Protein 7CMA (pdb70)

Foldseek 3Di:
DVVVVVVVVVVVLVVQLVVQLVLCVPQQKKFKWFQLQGQWMWGDDDNFTWIFGADSVRDGPDIDGPDPQHSSNVSNVLSVVCVVPVVGIAMEGHDQWAWWDDDPQAIARCAQHNPDPVSVPRTDIDGLSVLLDVVRHDVRRFACDPRNRYSYTDD/DVVVVVVVVVVVLVVQLVVQLVLCVPQQKKFKFFQLQGQWMWGDDDNFTWIFGADSVRDRPDIDGPPPQHSSNVSNVLSVVCVVPVVGIAMEGHDQWAWWDDDPQAIARCAQHNPDPPSVPRTDIDGLSVLLDVPRHDVRHFACDPRNRYSYTDD

Organism: African swine fever virus (NCBI:txid10497)

Secondary structure (DSSP, 8-state):
-HHHHHHHHHHHHHHHHHHHHHHHHHH-EEEEEETTEEEEEEEEETTEEEEEEE-TT--EEEEEE-TT--HHHHHHHHHHHHHTSTTTEEEEES-S-EEEEEETTEEE--SSS--STTHHHH-EEE-SGGGG-GGGB-TTT--B-S-TTB-SB--/-HHHHHHHHHHHHHHHHHHHHHHHHHH-EEEEEETTEEEEEEEEETTEEEEEEE-TT--EEEEEE-TT--HHHHHHHHHHHHHTSTTTEEEEES-S-EEEEEETTEEE--SSS--STTHHHH-EEE-SGGGG-GGGB-TTT--B-S-TTB-SB--

Sequence (310 aa):
NKKIIVMMALLHKEKLIECIYHELENGGTILLLTKNIVVSEISYIGNTYKYFTFNDNHDLISKEDLKGATSKNIAKMIYNWIIKNPQNNKIWSGEPRTQIYFENDLYHTNYNHKCIKDFWNVSTSVGPHIFNDRSIWCTKCTSFYPFTNIMSPNINKKIIVMMALLHKEKLIECIYHELENGGTILLLTKNIVVSEISYIGNTYKYFTFNDNHDLISKEDLKGATSKNIAKMIYNWIIKNPQNNKIWSGEPRTQIYFENDLYHTNYNHKCIKDFWNVSTSVGPHIFNDRSIWCTKCTSFYPFTNIMSPNI

Nearest PDB structures (foldseek):
  7cma-assembly1_C-2  TM=1.006E+00  e=1.339E-34  African swine fever virus Georgia 2007/1
  1dml-assembly4_G  TM=4.205E-01  e=2.797E+00  Human alphaherpesvirus 1
  8oja-assembly1_B  TM=1.772E-01  e=2.980E+00  Human alphaherpesvirus 1 strain KOS
  7cma-assembly1_C-2  TM=1.006E+00  e=9.635E-36  African swine fever virus Georgia 2007/1
  8ow0-assembly1_O  TM=3.134E-01  e=2.816E+00  Saccharomyces cerevisiae

B-factor: mean 55.39, std 15.37, range [32.6, 146.6]

Radius of gyration: 22.63 Å; Cα contacts (8 Å, |Δi|>4): 521; chains: 2; bounding box: 66×55×38 Å

Solvent-accessible surface area: 17729 Å² total; per-residue (Å²): 127,165,140,90,108,75,94,119,53,105,100,60,53,102,104,0,4,72,14,0,63,85,30,1,100,125,44,16,30,0,14,7,0,40,132,11,83,26,47,4,40,9,7,113,88,70,126,22,13,30,71,18,39,35,44,129,104,127,71,120,118,48,141,96,64,26,147,69,28,74,9,69,78,1,0,88,118,2,15,58,62,0,70,152,53,56,152,39,8,42,0,6,12,16,105,42,145,8,72,13,56,38,82,136,77,62,8,12,4,32,90,71,88,158,39,8,170,87,31,205,101,67,18,72,50,2,4,4,22,2,1,34,25,74,55,4,5,3,125,123,0,6,44,39,41,117,26,87,10,0,2,6,13,44,149,126,164,142,93,116,72,96,122,54,103,101,59,55,98,103,0,8,74,13,0,65,84,29,1,99,124,45,16,31,0,15,7,1,40,132,12,82,25,47,5,42,9,7,110,90,68,125,22,13,31,70,21,40,33,44,129,105,128,70,122,117,47,142,96,64,26,150,69,30,69,9,76,66,1,0,85,122,2,15,57,60,0,69,151,55,68,156,38,8,41,0,6,14,16,105,42,141,7,75,11,57,39,85,136,76,63,8,12,4,32,88,71,88,161,38,11,170,81,30,207,101,66,18,73,48,2,4,5,21,2,0,34,26,72,58,4,5,5,126,121,0,6,42,40,41,115,26,89,10,0,2,6,14,44,148

Structure (mmCIF, N/CA/C/O backbone):
data_7CMA
#
_entry.id   7CMA
#
_cell.length_a   49.869
_cell.length_b   49.869
_cell.length_c   128.081
_cell.angle_alpha   90.000
_cell.angle_beta   90.000
_cell.angle_gamma   120.000
#
_symmetry.space_group_name_H-M   'P 32'
#
loop_
_entity.id
_entity.type
_entity.pdbx_description
1 polymer A151R
2 non-polymer 'ZINC ION'
3 water water
#
loop_
_atom_site.group_PDB
_atom_site.id
_atom_site.type_symbol
_atom_site.label_atom_id
_atom_site.label_alt_id
_atom_site.label_comp_id
_atom_site.label_asym_id
_atom_site.label_entity_id
_atom_site.label_seq_id
_atom_site.pdbx_PDB_ins_code
_atom_site.Cartn_x
_atom_site.Cartn_y
_atom_site.Cartn_z
_atom_site.occupancy
_atom_site.B_iso_or_equiv
_atom_site.auth_seq_id
_atom_site.auth_comp_id
_atom_site.auth_asym_id
_atom_site.auth_atom_id
_atom_site.pdbx_PDB_model_num
ATOM 1 N N . ASN A 1 2 ? -28.646 -4.193 -16.117 1.00 68.35 2 ASN A N 1
ATOM 2 C CA . ASN A 1 2 ? -27.708 -5.350 -16.179 1.00 68.41 2 ASN A CA 1
ATOM 3 C C . ASN A 1 2 ? -26.574 -5.127 -15.171 1.00 66.36 2 ASN A C 1
ATOM 4 O O . ASN A 1 2 ? -26.083 -3.983 -15.075 1.00 57.18 2 ASN A O 1
ATOM 9 N N . LYS A 1 3 ? -26.248 -6.155 -14.386 1.00 67.90 3 LYS A N 1
ATOM 10 C CA . LYS A 1 3 ? -25.147 -6.108 -13.386 1.00 75.08 3 LYS A CA 1
ATOM 11 C C . LYS A 1 3 ? -23.817 -5.890 -14.115 1.00 62.37 3 LYS A C 1
ATOM 12 O O . LYS A 1 3 ? -22.982 -5.122 -13.600 1.00 63.56 3 LYS A O 1
ATOM 18 N N . LYS A 1 4 ? -23.641 -6.533 -15.274 1.00 57.46 4 LYS A N 1
ATOM 19 C CA . LYS A 1 4 ? -22.398 -6.441 -16.082 1.00 55.94 4 LYS A CA 1
ATOM 20 C C . LYS A 1 4 ? -22.195 -4.988 -16.525 1.00 56.04 4 LYS A C 1
ATOM 21 O O . LYS A 1 4 ? -21.031 -4.533 -16.550 1.00 49.42 4 LYS A O 1
ATOM 27 N N . ILE A 1 5 ? -23.289 -4.270 -16.785 1.00 45.76 5 ILE A N 1
ATOM 28 C CA . ILE A 1 5 ? -23.244 -2.841 -17.214 1.00 53.26 5 ILE A CA 1
ATOM 29 C C . ILE A 1 5 ? -22.888 -1.971 -15.998 1.00 49.71 5 ILE A C 1
ATOM 30 O O . ILE A 1 5 ? -22.092 -1.036 -16.163 1.00 43.51 5 ILE A O 1
ATOM 35 N N . ILE A 1 6 ? -23.360 -2.341 -14.803 1.00 45.47 6 ILE A N 1
ATOM 36 C CA . ILE A 1 6 ? -23.072 -1.559 -13.560 1.00 57.44 6 ILE A CA 1
ATOM 37 C C . ILE A 1 6 ? -21.590 -1.744 -13.202 1.00 48.92 6 ILE A C 1
ATOM 38 O O . ILE A 1 6 ? -20.928 -0.728 -12.928 1.00 52.65 6 ILE A O 1
ATOM 43 N N . VAL A 1 7 ? -21.058 -2.954 -13.415 1.00 49.25 7 VAL A N 1
ATOM 44 C CA . VAL A 1 7 ? -19.616 -3.279 -13.196 1.00 50.04 7 VAL A CA 1
ATOM 45 C C . VAL A 1 7 ? -18.777 -2.525 -14.232 1.00 54.84 7 VAL A C 1
ATOM 46 O O . VAL A 1 7 ? -17.819 -1.834 -13.829 1.00 41.04 7 VAL A O 1
ATOM 50 N N . MET A 1 8 ? -19.181 -2.571 -15.502 1.00 40.73 8 MET A N 1
ATOM 51 C CA . MET A 1 8 ? -18.448 -1.894 -16.600 1.00 46.00 8 MET A CA 1
ATOM 52 C C . MET A 1 8 ? -18.390 -0.389 -16.316 1.00 36.97 8 MET A C 1
ATOM 53 O O . MET A 1 8 ? -17.326 0.203 -16.531 1.00 41.27 8 MET A O 1
ATOM 58 N N . MET A 1 9 ? -19.486 0.191 -15.821 1.00 39.08 9 MET A N 1
ATOM 59 C CA . MET A 1 9 ? -19.583 1.640 -15.517 1.00 44.56 9 MET A CA 1
ATOM 60 C C . MET A 1 9 ? -18.608 1.985 -14.384 1.00 43.89 9 MET A C 1
ATOM 61 O O . MET A 1 9 ? -17.971 3.048 -14.469 1.00 43.52 9 MET A O 1
ATOM 66 N N . ALA A 1 10 ? -18.482 1.107 -13.379 1.00 40.38 10 ALA A N 1
ATOM 67 C CA . ALA A 1 10 ? -17.594 1.335 -12.209 1.00 46.90 10 ALA A CA 1
ATOM 68 C C . ALA A 1 10 ? -16.123 1.249 -12.642 1.00 41.35 10 ALA A C 1
ATOM 69 O O . ALA A 1 10 ? -15.315 2.057 -12.146 1.00 43.56 10 ALA A O 1
ATOM 71 N N . LEU A 1 11 ? -15.784 0.292 -13.511 1.00 41.98 11 LEU A N 1
ATOM 72 C CA . LEU A 1 11 ? -14.389 0.087 -13.989 1.00 43.22 11 LEU A CA 1
ATOM 73 C C . LEU A 1 11 ? -14.009 1.232 -14.934 1.00 37.17 11 LEU A C 1
ATOM 74 O O . LEU A 1 11 ? -12.834 1.630 -14.935 1.00 39.14 11 LEU A O 1
ATOM 79 N N . LEU A 1 12 ? -14.976 1.763 -15.682 1.00 36.97 12 LEU A N 1
ATOM 80 C CA . LEU A 1 12 ? -14.761 2.926 -16.579 1.00 37.31 12 LEU A CA 1
ATOM 81 C C . LEU A 1 12 ? -14.528 4.188 -15.733 1.00 42.70 12 LEU A C 1
ATOM 82 O O . LEU A 1 12 ? -13.575 4.924 -16.037 1.00 45.01 12 LEU A O 1
ATOM 87 N N . HIS A 1 13 ? -15.375 4.431 -14.728 1.00 38.25 13 HIS A N 1
ATOM 88 C CA . HIS A 1 13 ? -15.182 5.547 -13.759 1.00 43.81 13 HIS A CA 1
ATOM 89 C C . HIS A 1 13 ? -13.784 5.456 -13.139 1.00 43.05 13 HIS A C 1
ATOM 90 O O . HIS A 1 13 ? -13.063 6.469 -13.172 1.00 45.14 13 HIS A O 1
ATOM 97 N N . LYS A 1 14 ? -13.380 4.255 -12.709 1.00 45.53 14 LYS A N 1
ATOM 98 C CA . LYS A 1 14 ? -12.030 3.987 -12.140 1.00 44.40 14 LYS A CA 1
ATOM 99 C C . LYS A 1 14 ? -10.956 4.432 -13.142 1.00 43.93 14 LYS A C 1
ATOM 100 O O . LYS A 1 14 ? -10.053 5.192 -12.746 1.00 39.48 14 LYS A O 1
ATOM 106 N N . GLU A 1 15 ? -10.994 3.895 -14.362 1.00 40.20 15 GLU A N 1
ATOM 107 C CA . GLU A 1 15 ? -9.959 4.172 -15.390 1.00 44.33 15 GLU A CA 1
ATOM 108 C C . GLU A 1 15 ? -9.871 5.687 -15.619 1.00 43.44 15 GLU A C 1
ATOM 109 O O . GLU A 1 15 ? -8.742 6.201 -15.731 1.00 43.52 15 GLU A O 1
ATOM 115 N N . LYS A 1 16 ? -11.014 6.380 -15.619 1.00 42.17 16 LYS A N 1
ATOM 116 C CA . LYS A 1 16 ? -11.074 7.830 -15.937 1.00 43.85 16 LYS A CA 1
ATOM 117 C C . LYS A 1 16 ? -10.538 8.633 -14.741 1.00 38.54 16 LYS A C 1
ATOM 118 O O . LYS A 1 16 ? -9.760 9.555 -14.967 1.00 41.79 16 LYS A O 1
ATOM 124 N N . LEU A 1 17 ? -10.878 8.237 -13.514 1.00 43.08 17 LEU A N 1
ATOM 125 C CA . LEU A 1 17 ? -10.473 8.972 -12.284 1.00 37.28 17 LEU A CA 1
ATOM 126 C C . LEU A 1 17 ? -8.972 8.764 -12.048 1.00 40.46 17 LEU A C 1
ATOM 127 O O . LEU A 1 17 ? -8.280 9.765 -11.871 1.00 41.35 17 LEU A O 1
ATOM 132 N N . ILE A 1 18 ? -8.474 7.541 -12.258 1.00 37.77 18 ILE A N 1
ATOM 133 C CA . ILE A 1 18 ? -7.015 7.231 -12.158 1.00 44.24 18 ILE A CA 1
ATOM 134 C C . ILE A 1 18 ? -6.258 8.060 -13.200 1.00 45.75 18 ILE A C 1
ATOM 135 O O . ILE A 1 18 ? -5.196 8.606 -12.853 1.00 46.66 18 ILE A O 1
ATOM 140 N N . GLU A 1 19 ? -6.770 8.132 -14.432 1.00 45.45 19 GLU A N 1
ATOM 141 C CA . GLU A 1 19 ? -6.124 8.910 -15.526 1.00 48.89 19 GLU A CA 1
ATOM 142 C C . GLU A 1 19 ? -6.084 10.391 -15.126 1.00 43.77 19 GLU A C 1
ATOM 143 O O . GLU A 1 19 ? -5.011 10.999 -15.230 1.00 46.81 19 GLU A O 1
ATOM 149 N N . CYS A 1 20 ? -7.198 10.914 -14.615 1.00 41.79 20 CYS A N 1
ATOM 150 C CA . CYS A 1 20 ? -7.289 12.305 -14.103 1.00 43.74 20 CYS A CA 1
ATOM 151 C C . CYS A 1 20 ? -6.236 12.536 -13.009 1.00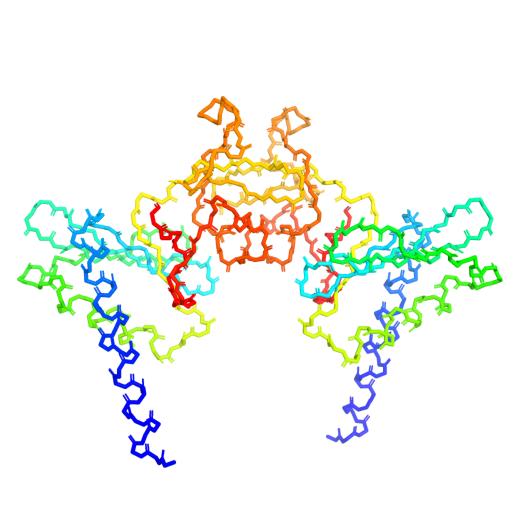 39.21 20 CYS A C 1
ATOM 152 O O . CYS A 1 20 ? -5.468 13.518 -13.119 1.00 42.32 20 CYS A O 1
ATOM 155 N N . ILE A 1 21 ? -6.180 11.655 -12.008 1.00 39.85 21 ILE A N 1
ATOM 156 C CA . ILE A 1 21 ? -5.215 11.785 -10.873 1.00 39.27 21 ILE A CA 1
ATOM 157 C C . ILE A 1 21 ? -3.791 11.694 -11.425 1.00 47.22 21 ILE A C 1
ATOM 158 O O . ILE A 1 21 ? -2.949 12.510 -11.013 1.00 46.94 21 ILE A O 1
ATOM 163 N N . TYR A 1 22 ? -3.531 10.707 -12.288 1.00 45.85 22 TYR A N 1
ATOM 164 C CA . TYR A 1 22 ? -2.202 10.480 -12.910 1.00 44.34 22 TYR A CA 1
ATOM 165 C C . TYR A 1 22 ? -1.698 11.795 -13.509 1.00 42.10 22 TYR A C 1
ATOM 166 O O . TYR A 1 22 ? -0.540 12.179 -13.246 1.00 53.90 22 TYR A O 1
ATOM 175 N N . HIS A 1 23 ? -2.531 12.442 -14.321 1.00 50.54 23 HIS A N 1
ATOM 176 C CA . HIS A 1 23 ? -2.174 13.679 -15.065 1.00 56.50 23 HIS A CA 1
ATOM 177 C C . HIS A 1 23 ? -1.930 14.815 -14.067 1.00 56.70 23 HIS A C 1
ATOM 178 O O . HIS A 1 23 ? -0.904 15.498 -14.203 1.00 55.07 23 HIS A O 1
ATOM 185 N N . GLU A 1 24 ? -2.773 14.914 -13.033 1.00 51.54 24 GLU A N 1
ATOM 186 C CA . GLU A 1 24 ? -2.666 15.959 -11.980 1.00 51.28 24 GLU A CA 1
ATOM 187 C C . GLU A 1 24 ? -1.336 15.791 -11.235 1.00 49.19 24 GLU A C 1
ATOM 188 O O . GLU A 1 24 ? -0.616 16.801 -11.089 1.00 51.99 24 GLU A O 1
ATOM 194 N N . LEU A 1 25 ? -0.959 14.546 -10.923 1.00 52.18 25 LEU A N 1
ATOM 195 C CA . LEU A 1 25 ? 0.316 14.227 -10.226 1.00 46.11 25 LEU A CA 1
ATOM 196 C C . LEU A 1 25 ? 1.507 14.547 -11.144 1.00 60.96 25 LEU A C 1
ATOM 197 O O . LEU A 1 25 ? 2.523 15.060 -10.630 1.00 53.89 25 LEU A O 1
ATOM 202 N N . GLU A 1 26 ? 1.385 14.258 -12.446 1.00 54.09 26 GLU A N 1
ATOM 203 C CA . GLU A 1 26 ? 2.486 14.443 -13.431 1.00 66.50 26 GLU A CA 1
ATOM 204 C C . GLU A 1 26 ? 2.662 15.936 -13.736 1.00 67.45 26 GLU A C 1
ATOM 205 O O . GLU A 1 26 ? 3.761 16.317 -14.171 1.00 68.64 26 GLU A O 1
ATOM 211 N N . ASN A 1 27 ? 1.629 16.746 -13.484 1.00 69.24 27 ASN A N 1
ATOM 212 C CA . ASN A 1 27 ? 1.637 18.202 -13.795 1.00 70.72 27 ASN A CA 1
ATOM 213 C C . ASN A 1 27 ? 2.096 18.983 -12.559 1.00 67.42 27 ASN A C 1
ATOM 214 O O . ASN A 1 27 ? 3.132 19.668 -12.648 1.00 76.12 27 ASN A O 1
ATOM 219 N N . GLY A 1 28 ? 1.351 18.878 -11.454 1.00 60.09 28 GLY A N 1
ATOM 220 C CA . GLY A 1 28 ? 1.535 19.719 -10.256 1.00 52.36 28 GLY A CA 1
ATOM 221 C C . GLY A 1 28 ? 2.541 19.119 -9.291 1.00 50.26 28 GLY A C 1
ATOM 222 O O . GLY A 1 28 ? 3.031 19.865 -8.416 1.00 53.37 28 GLY A O 1
ATOM 223 N N . GLY A 1 29 ? 2.664 17.792 -9.299 1.00 44.69 29 GLY A N 1
ATOM 224 C CA . GLY A 1 29 ? 3.650 17.036 -8.502 1.00 48.21 29 GLY A CA 1
ATOM 225 C C . GLY A 1 29 ? 3.279 16.958 -7.026 1.00 46.87 29 GLY A C 1
ATOM 226 O O . GLY A 1 29 ? 4.115 16.471 -6.243 1.00 46.61 29 GLY A O 1
ATOM 227 N N . THR A 1 30 ? 2.064 17.372 -6.650 1.00 48.46 30 THR A N 1
ATOM 228 C CA . THR A 1 30 ? 1.658 17.382 -5.217 1.00 43.44 30 THR A CA 1
ATOM 229 C C . THR A 1 30 ? 0.139 17.244 -5.100 1.00 39.16 30 THR A C 1
ATOM 230 O O . THR A 1 30 ? -0.586 17.911 -5.858 1.00 50.34 30 THR A O 1
ATOM 234 N N . ILE A 1 31 ? -0.306 16.374 -4.191 1.00 41.76 31 ILE A N 1
ATOM 235 C CA . ILE A 1 31 ? -1.740 16.044 -3.950 1.00 41.44 31 ILE A CA 1
ATOM 236 C C . ILE A 1 31 ? -1.954 15.928 -2.439 1.00 44.35 31 ILE A C 1
ATOM 237 O O . ILE A 1 31 ? -1.173 15.203 -1.778 1.00 38.80 31 ILE A O 1
ATOM 242 N N . LEU A 1 32 ? -2.938 16.662 -1.921 1.00 43.94 32 LEU A N 1
ATOM 243 C CA . LEU A 1 32 ? -3.411 16.556 -0.519 1.00 44.85 32 LEU A CA 1
ATOM 244 C C . LEU A 1 32 ? -4.614 15.608 -0.462 1.00 41.15 32 LEU A C 1
ATOM 245 O O . LEU A 1 32 ? -5.504 15.720 -1.327 1.00 40.56 32 LEU A O 1
ATOM 250 N N . LEU A 1 33 ? -4.595 14.666 0.480 1.00 36.30 33 LEU A N 1
ATOM 251 C CA . LEU A 1 33 ? -5.720 13.735 0.746 1.00 39.21 33 LEU A CA 1
ATOM 252 C C . LEU A 1 33 ? -6.529 14.255 1.939 1.00 46.80 33 LEU A C 1
ATOM 253 O O . LEU A 1 33 ? -5.914 14.565 2.981 1.00 47.00 33 LEU A O 1
ATOM 258 N N . LEU A 1 34 ? -7.833 14.476 1.744 1.00 40.90 34 LEU A N 1
ATOM 259 C CA . LEU A 1 34 ? -8.726 15.054 2.782 1.00 36.46 34 LEU A CA 1
ATOM 260 C C . LEU A 1 34 ? -9.836 14.048 3.126 1.00 43.44 34 LEU A C 1
ATOM 261 O O . LEU A 1 34 ? -10.420 13.459 2.189 1.00 47.62 34 LEU A O 1
ATOM 266 N N . THR A 1 35 ? -10.090 13.845 4.421 1.00 43.53 35 THR A N 1
ATOM 267 C CA . THR A 1 35 ? -11.241 13.059 4.945 1.00 43.17 35 THR A CA 1
ATOM 268 C C . THR A 1 35 ? -12.134 13.982 5.791 1.00 41.94 35 THR A C 1
ATOM 269 O O . THR A 1 35 ? -11.591 14.676 6.669 1.00 41.48 35 THR A O 1
ATOM 273 N N . LYS A 1 36 ? -13.375 14.196 5.341 1.00 40.54 36 LYS A N 1
ATOM 274 C CA . LYS A 1 36 ? -14.309 15.217 5.890 1.00 43.49 36 LYS A CA 1
ATOM 275 C C . LYS A 1 36 ? -13.607 16.580 5.921 1.00 39.20 36 LYS A C 1
ATOM 276 O O . LYS A 1 36 ? -13.816 17.333 6.885 1.00 44.67 36 LYS A O 1
ATOM 282 N N . ASN A 1 37 ? -12.919 16.931 4.831 1.00 40.38 37 ASN A N 1
ATOM 283 C CA . ASN A 1 37 ? -12.369 18.290 4.610 1.00 40.55 37 ASN A CA 1
ATOM 284 C C . ASN A 1 37 ? -11.340 18.588 5.707 1.00 40.14 37 ASN A C 1
ATOM 285 O O . ASN A 1 37 ? -11.188 19.766 6.073 1.00 47.35 37 ASN A O 1
ATOM 290 N N . ILE A 1 38 ? -10.581 17.563 6.099 1.00 42.55 38 ILE A N 1
ATOM 291 C CA . ILE A 1 38 ? -9.374 17.653 6.971 1.00 48.19 38 ILE A CA 1
ATOM 292 C C . ILE A 1 38 ? -8.232 16.919 6.266 1.00 44.86 38 ILE A C 1
ATOM 293 O O . ILE A 1 38 ? -8.449 15.768 5.858 1.00 43.83 38 ILE A O 1
ATOM 298 N N . VAL A 1 39 ? -7.108 17.602 6.033 1.00 46.28 39 VAL A N 1
ATOM 299 C CA . VAL A 1 39 ? -5.898 17.013 5.388 1.00 44.49 39 VAL A CA 1
ATOM 300 C C . VAL A 1 39 ? -5.352 15.908 6.296 1.00 41.99 39 VAL A C 1
ATOM 301 O O . VAL A 1 39 ? -5.076 16.197 7.468 1.00 47.79 39 VAL A O 1
ATOM 305 N N . VAL A 1 40 ? -5.256 14.677 5.786 1.00 39.95 40 VAL A N 1
ATOM 306 C CA . VAL A 1 40 ? -4.813 13.488 6.571 1.00 41.66 40 VAL A CA 1
ATOM 307 C C . VAL A 1 40 ? -3.498 12.971 5.983 1.00 45.52 40 VAL A C 1
ATOM 308 O O . VAL A 1 40 ? -2.729 12.352 6.737 1.00 44.78 40 VAL A O 1
ATOM 312 N N . SER A 1 41 ? -3.199 13.326 4.729 1.00 46.25 41 SER A N 1
ATOM 313 C CA . SER A 1 41 ? -1.969 12.859 4.041 1.00 43.85 41 SER A CA 1
ATOM 314 C C . SER A 1 41 ? -1.568 13.829 2.925 1.00 42.55 41 SER A C 1
ATOM 315 O O . SER A 1 41 ? -2.396 14.692 2.538 1.00 40.34 41 SER A O 1
ATOM 318 N N . GLU A 1 42 ? -0.375 13.614 2.366 1.00 39.55 42 GLU A N 1
ATOM 319 C CA . GLU A 1 42 ? 0.214 14.424 1.270 1.00 42.95 42 GLU A CA 1
ATOM 320 C C . GLU A 1 42 ? 1.165 13.535 0.465 1.00 45.52 42 GLU A C 1
ATOM 321 O O . GLU A 1 42 ? 1.966 12.814 1.085 1.00 47.81 42 GLU A O 1
ATOM 327 N N . ILE A 1 43 ? 1.006 13.517 -0.855 1.00 41.25 43 ILE A N 1
ATOM 328 C CA . ILE A 1 43 ? 1.981 12.884 -1.781 1.00 42.78 43 ILE A CA 1
ATOM 329 C C . ILE A 1 43 ? 2.586 13.972 -2.664 1.00 40.90 43 ILE A C 1
ATOM 330 O O . ILE A 1 43 ? 1.812 14.729 -3.284 1.00 46.20 43 ILE A O 1
ATOM 335 N N . SER A 1 44 ? 3.890 14.190 -2.519 1.00 46.34 44 SER A N 1
ATOM 336 C CA . SER A 1 44 ? 4.620 15.271 -3.227 1.00 48.75 44 SER A CA 1
ATOM 337 C C . SER A 1 44 ? 5.910 14.712 -3.824 1.00 44.56 44 SER A C 1
ATOM 338 O O . SER A 1 44 ? 6.568 13.907 -3.155 1.00 47.66 44 SER A O 1
ATOM 341 N N . TYR A 1 45 ? 6.190 15.053 -5.079 1.00 47.04 45 TYR A N 1
ATOM 342 C CA . TYR A 1 45 ? 7.462 14.730 -5.767 1.00 46.25 45 TYR A CA 1
ATOM 343 C C . TYR A 1 45 ? 8.550 15.686 -5.270 1.00 39.87 45 TYR A C 1
ATOM 344 O O . TYR A 1 45 ? 8.412 16.893 -5.513 1.00 39.78 45 TYR A O 1
ATOM 353 N N . ILE A 1 46 ? 9.421 15.186 -4.389 1.00 51.37 46 ILE A N 1
ATOM 354 C CA . ILE A 1 46 ? 10.583 15.920 -3.802 1.00 50.55 46 ILE A CA 1
ATOM 355 C C . ILE A 1 46 ? 11.861 15.151 -4.144 1.00 50.57 46 ILE A C 1
ATOM 356 O O . ILE A 1 46 ? 11.957 13.972 -3.758 1.00 58.98 46 ILE A O 1
ATOM 361 N N . GLY A 1 47 ? 12.775 15.781 -4.886 1.00 52.93 47 GLY A N 1
ATOM 362 C CA . GLY A 1 47 ? 14.026 15.159 -5.361 1.00 57.18 47 GLY A CA 1
ATOM 363 C C . GLY A 1 47 ? 13.805 14.365 -6.638 1.00 60.22 47 GLY A C 1
ATOM 364 O O . GLY A 1 47 ? 13.476 14.983 -7.667 1.00 62.40 47 GLY A O 1
ATOM 365 N N . ASN A 1 48 ? 13.886 13.035 -6.552 1.00 62.33 48 ASN A N 1
ATOM 366 C CA . ASN A 1 48 ? 13.700 12.111 -7.702 1.00 66.86 48 ASN A CA 1
ATOM 367 C C . ASN A 1 48 ? 12.669 11.034 -7.336 1.00 63.74 48 ASN A C 1
ATOM 368 O O . ASN A 1 48 ? 12.483 10.105 -8.149 1.00 58.15 48 ASN A O 1
ATOM 373 N N . THR A 1 49 ? 11.964 11.201 -6.208 1.00 58.82 49 THR A N 1
ATOM 374 C CA . THR A 1 49 ? 10.940 10.229 -5.731 1.00 55.64 49 THR A CA 1
ATOM 375 C C . THR A 1 49 ? 9.727 10.968 -5.157 1.00 59.21 49 THR A C 1
ATOM 376 O O . THR A 1 49 ? 9.893 12.098 -4.649 1.00 49.93 49 THR A O 1
ATOM 380 N N . TYR A 1 50 ? 8.597 10.267 -5.084 1.00 53.46 50 TYR A N 1
ATOM 381 C CA . TYR A 1 50 ? 7.387 10.702 -4.348 1.00 52.88 50 TYR A CA 1
ATOM 382 C C . TYR A 1 50 ? 7.559 10.359 -2.870 1.00 51.97 50 TYR A C 1
ATOM 383 O O . TYR A 1 50 ? 8.147 9.305 -2.560 1.00 51.99 50 TYR A O 1
ATOM 392 N N . LYS A 1 51 ? 7.163 11.288 -1.996 1.00 52.53 51 LYS A N 1
ATOM 393 C CA . LYS A 1 51 ? 7.151 11.104 -0.522 1.00 50.19 51 LYS A CA 1
ATOM 394 C C . LYS A 1 51 ? 5.706 11.154 -0.024 1.00 50.71 51 LYS A C 1
ATOM 395 O O . LYS A 1 51 ? 4.944 12.028 -0.493 1.00 53.67 51 LYS A O 1
ATOM 401 N N . TYR A 1 52 ? 5.347 10.218 0.857 1.00 53.41 52 TYR A N 1
ATOM 402 C CA . TYR A 1 52 ? 3.991 10.090 1.452 1.00 56.67 52 TYR A CA 1
ATOM 403 C C . TYR A 1 52 ? 4.043 10.549 2.912 1.00 55.68 52 TYR A C 1
ATOM 404 O O . TYR A 1 52 ? 4.615 9.818 3.745 1.00 48.23 52 TYR A O 1
ATOM 413 N N . PHE A 1 53 ? 3.620 11.796 3.156 1.00 56.44 53 PHE A N 1
ATOM 414 C CA . PHE A 1 53 ? 3.495 12.418 4.502 1.00 49.62 53 PHE A CA 1
ATOM 415 C C . PHE A 1 53 ? 2.105 12.120 5.068 1.00 53.91 53 PHE A C 1
ATOM 416 O O . PHE A 1 53 ? 1.101 12.457 4.409 1.00 49.98 53 PHE A O 1
ATOM 424 N N . THR A 1 54 ? 2.054 11.551 6.272 1.00 51.27 54 THR A N 1
ATOM 425 C CA . THR A 1 54 ? 0.790 11.353 7.029 1.00 56.27 54 THR A CA 1
ATOM 426 C C . THR A 1 54 ? 0.763 12.321 8.217 1.00 56.33 54 THR A C 1
ATOM 427 O O . THR A 1 54 ? 1.832 12.531 8.825 1.00 55.59 54 THR A O 1
ATOM 431 N N . PHE A 1 55 ? -0.377 12.987 8.436 1.00 51.26 55 PHE A N 1
ATOM 432 C CA . PHE A 1 55 ? -0.572 14.038 9.469 1.00 47.35 55 PHE A CA 1
ATOM 433 C C . PHE A 1 55 ? -1.558 13.533 10.532 1.00 53.96 55 PHE A C 1
ATOM 434 O O . PHE A 1 55 ? -2.367 12.643 10.225 1.00 53.05 55 PHE A O 1
ATOM 442 N N . ASN A 1 56 ? -1.515 14.121 11.733 1.00 58.85 56 ASN A N 1
ATOM 443 C CA . ASN A 1 56 ? -2.541 13.891 12.787 1.00 65.55 56 ASN A CA 1
ATOM 444 C C . ASN A 1 56 ? -3.546 15.052 12.772 1.00 65.47 56 ASN A C 1
ATOM 445 O O . ASN A 1 56 ? -3.471 15.888 11.845 1.00 58.01 56 ASN A O 1
ATOM 450 N N . ASP A 1 57 ? -4.553 14.989 13.648 1.00 71.62 57 ASP A N 1
ATOM 451 C CA . ASP A 1 57 ? -5.671 15.967 13.710 1.00 73.77 57 ASP A CA 1
ATOM 452 C C . ASP A 1 57 ? -5.112 17.347 14.083 1.00 76.45 57 ASP A C 1
ATOM 453 O O . ASP A 1 57 ? -5.780 18.352 13.771 1.00 87.87 57 ASP A O 1
ATOM 458 N N . ASN A 1 58 ? -3.897 17.387 14.647 1.00 70.20 58 ASN A N 1
ATOM 459 C CA . ASN A 1 58 ? -3.201 18.647 15.025 1.00 61.62 58 ASN A CA 1
ATOM 460 C C . ASN A 1 58 ? -2.317 19.110 13.861 1.00 65.86 58 ASN A C 1
ATOM 461 O O . ASN A 1 58 ? -1.523 20.060 14.057 1.00 56.70 58 ASN A O 1
ATOM 466 N N . HIS A 1 59 ? -2.450 18.459 12.700 1.00 59.96 59 HIS A N 1
ATOM 467 C CA . HIS A 1 59 ? -1.711 18.815 11.457 1.00 60.06 59 HIS A CA 1
ATOM 468 C C . HIS A 1 59 ? -0.201 18.681 11.693 1.00 55.95 59 HIS A C 1
ATOM 469 O O . HIS A 1 59 ? 0.561 19.408 11.031 1.00 59.77 59 HIS A O 1
ATOM 476 N N . ASP A 1 60 ? 0.206 17.761 12.575 1.00 56.31 60 ASP A N 1
ATOM 477 C CA . ASP A 1 60 ? 1.634 17.410 12.813 1.00 63.31 60 ASP A CA 1
ATOM 478 C C . ASP A 1 60 ? 2.038 16.267 11.875 1.00 70.01 60 ASP A C 1
ATOM 479 O O . ASP A 1 60 ? 1.372 15.209 11.914 1.00 62.96 60 ASP A O 1
ATOM 484 N N . LEU A 1 61 ? 3.162 16.428 11.170 1.00 69.60 61 LEU A N 1
ATOM 485 C CA . LEU A 1 61 ? 3.835 15.327 10.428 1.00 78.50 61 LEU A CA 1
ATOM 486 C C . LEU A 1 61 ? 4.120 14.176 11.392 1.00 63.38 61 LEU A C 1
ATOM 487 O O . LEU A 1 61 ? 4.895 14.383 12.337 1.00 66.54 61 LEU A O 1
ATOM 492 N N . ILE A 1 62 ? 3.471 13.031 11.176 1.00 64.41 62 ILE A N 1
ATOM 493 C CA . ILE A 1 62 ? 3.529 11.843 12.079 1.00 71.97 62 ILE A CA 1
ATOM 494 C C . ILE A 1 62 ? 4.294 10.722 11.363 1.00 73.17 62 ILE A C 1
ATOM 495 O O . ILE A 1 62 ? 4.833 9.837 12.064 1.00 64.23 62 ILE A O 1
ATOM 500 N N . SER A 1 63 ? 4.477 10.855 10.042 1.00 66.60 63 SER A N 1
ATOM 501 C CA . SER A 1 63 ? 5.161 9.850 9.183 1.00 68.37 63 SER A CA 1
ATOM 502 C C . SER A 1 63 ? 5.712 10.521 7.917 1.00 66.72 63 SER A C 1
ATOM 503 O O . SER A 1 63 ? 5.110 11.510 7.450 1.00 64.32 63 SER A O 1
ATOM 506 N N . LYS A 1 64 ? 6.800 9.974 7.372 1.00 57.43 64 LYS A N 1
ATOM 507 C CA . LYS A 1 64 ? 7.372 10.354 6.054 1.00 63.35 64 LYS A CA 1
ATOM 508 C C . LYS A 1 64 ? 7.943 9.101 5.385 1.00 63.95 64 LYS A C 1
ATOM 509 O O . LYS A 1 64 ? 8.882 8.511 5.948 1.00 58.38 64 LYS A O 1
ATOM 515 N N . GLU A 1 65 ? 7.361 8.690 4.256 1.00 59.41 65 GLU A N 1
ATOM 516 C CA . GLU A 1 65 ? 7.731 7.428 3.566 1.00 60.45 65 GLU A CA 1
ATOM 517 C C . GLU A 1 65 ? 8.214 7.748 2.150 1.00 59.27 65 GLU A C 1
ATOM 518 O O . GLU A 1 65 ? 7.425 8.316 1.367 1.00 62.34 65 GLU A O 1
ATOM 524 N N . ASP A 1 66 ? 9.465 7.404 1.841 1.00 56.34 66 ASP A N 1
ATOM 525 C CA . ASP A 1 66 ? 9.995 7.439 0.455 1.00 62.35 66 ASP A CA 1
ATOM 526 C C . ASP A 1 66 ? 9.365 6.287 -0.330 1.00 60.23 66 ASP A C 1
ATOM 527 O O . ASP A 1 66 ? 9.618 5.123 0.033 1.00 58.90 66 ASP A O 1
ATOM 532 N N . LEU A 1 67 ? 8.449 6.614 -1.245 1.00 57.96 67 LEU A N 1
ATOM 533 C CA . LEU A 1 67 ? 7.748 5.629 -2.113 1.00 60.71 67 LEU A CA 1
ATOM 534 C C . LEU A 1 67 ? 8.736 5.056 -3.137 1.00 65.46 67 LEU A C 1
ATOM 535 O O . LEU A 1 67 ? 8.338 4.157 -3.900 1.00 72.07 67 LEU A O 1
ATOM 540 N N . LYS A 1 68 ? 9.954 5.607 -3.185 1.00 61.85 68 LYS A N 1
ATOM 541 C CA . LYS A 1 68 ? 11.086 5.087 -4.003 1.00 68.99 68 LYS A CA 1
ATOM 542 C C . LYS A 1 68 ? 10.635 4.913 -5.460 1.00 67.18 68 LYS A C 1
ATOM 543 O O . LYS A 1 68 ? 10.495 5.937 -6.157 1.00 61.87 68 LYS A O 1
ATOM 549 N N . GLY A 1 69 ? 10.507 3.664 -5.921 1.00 65.19 69 GLY A N 1
ATOM 550 C CA . GLY A 1 69 ? 10.310 3.327 -7.346 1.00 64.31 69 GLY A CA 1
ATOM 551 C C . GLY A 1 69 ? 8.888 3.605 -7.801 1.00 63.18 69 GLY A C 1
ATOM 552 O O . GLY A 1 69 ? 8.652 3.642 -9.028 1.00 62.22 69 GLY A O 1
ATOM 553 N N . ALA A 1 70 ? 7.974 3.815 -6.850 1.00 59.65 70 ALA A N 1
ATOM 554 C CA . ALA A 1 70 ? 6.527 4.010 -7.096 1.00 54.09 70 ALA A CA 1
ATOM 555 C C . ALA A 1 70 ? 6.334 5.012 -8.235 1.00 56.37 70 ALA A C 1
ATOM 556 O O . ALA A 1 70 ? 6.826 6.152 -8.120 1.00 61.42 70 ALA A O 1
ATOM 558 N N . THR A 1 71 ? 5.620 4.593 -9.279 1.00 57.22 71 THR A N 1
ATOM 559 C CA . THR A 1 71 ? 5.284 5.417 -10.468 1.00 56.97 71 THR A CA 1
ATOM 560 C C . THR A 1 71 ? 4.060 6.282 -10.155 1.00 56.47 71 THR A C 1
ATOM 561 O O . THR A 1 71 ? 3.207 5.817 -9.379 1.00 51.61 71 THR A O 1
ATOM 565 N N . SER A 1 72 ? 3.881 7.369 -10.910 1.00 53.14 72 SER A N 1
ATOM 566 C CA . SER A 1 72 ? 2.686 8.250 -10.859 1.00 58.77 72 SER A CA 1
ATOM 567 C C . SER A 1 72 ? 1.409 7.429 -11.079 1.00 56.67 72 SER A C 1
ATOM 568 O O . SER A 1 72 ? 0.400 7.724 -10.417 1.00 47.79 72 SER A O 1
ATOM 571 N N . LYS A 1 73 ? 1.433 6.470 -12.010 1.00 53.90 73 LYS A N 1
ATOM 572 C CA . LYS A 1 73 ? 0.242 5.648 -12.359 1.00 51.95 73 LYS A CA 1
ATOM 573 C C . LYS A 1 73 ? -0.107 4.741 -11.176 1.00 47.71 73 LYS A C 1
ATOM 574 O O . LYS A 1 73 ? -1.310 4.613 -10.861 1.00 52.36 73 LYS A O 1
ATOM 580 N N . ASN A 1 74 ? 0.904 4.151 -10.533 1.00 43.05 74 ASN A N 1
ATOM 581 C CA . ASN A 1 74 ? 0.689 3.231 -9.389 1.00 45.15 74 ASN A CA 1
ATOM 582 C C . ASN A 1 74 ? 0.185 4.040 -8.193 1.00 42.18 74 ASN A C 1
ATOM 583 O O . ASN A 1 74 ? -0.645 3.509 -7.441 1.00 45.42 74 ASN A O 1
ATOM 588 N N . ILE A 1 75 ? 0.676 5.271 -8.017 1.00 47.63 75 ILE A N 1
ATOM 589 C CA . ILE A 1 75 ? 0.213 6.160 -6.909 1.00 44.92 75 ILE A CA 1
ATOM 590 C C . ILE A 1 75 ? -1.236 6.570 -7.185 1.00 42.26 75 ILE A C 1
ATOM 591 O O . ILE A 1 75 ? -2.066 6.441 -6.265 1.00 44.10 75 ILE A O 1
ATOM 596 N N . ALA A 1 76 ? -1.546 6.920 -8.436 1.00 42.09 76 ALA A N 1
ATOM 597 C CA . ALA A 1 76 ? -2.921 7.273 -8.860 1.00 43.69 76 ALA A CA 1
ATOM 598 C C . ALA A 1 76 ? -3.892 6.156 -8.460 1.00 42.30 76 ALA A C 1
ATOM 599 O O . ALA A 1 76 ? -4.998 6.479 -7.996 1.00 39.51 76 ALA A O 1
ATOM 601 N N . LYS A 1 77 ? -3.502 4.895 -8.673 1.00 44.59 77 LYS A N 1
ATOM 602 C CA . LYS A 1 77 ? -4.334 3.702 -8.349 1.00 53.04 77 LYS A CA 1
ATOM 603 C C . LYS A 1 77 ? -4.513 3.592 -6.830 1.00 45.58 77 LYS A C 1
ATOM 604 O O . LYS A 1 77 ? -5.642 3.328 -6.396 1.00 44.20 77 LYS A O 1
ATOM 610 N N . MET A 1 78 ? -3.432 3.780 -6.064 1.00 49.00 78 MET A N 1
ATOM 611 C CA . MET A 1 78 ? -3.458 3.781 -4.574 1.00 53.15 78 MET A CA 1
ATOM 612 C C . MET A 1 78 ? -4.422 4.863 -4.082 1.00 43.91 78 MET A C 1
ATOM 613 O O . MET A 1 78 ? -5.204 4.583 -3.150 1.00 39.60 78 MET A O 1
ATOM 618 N N . ILE A 1 79 ? -4.394 6.042 -4.709 1.00 44.97 79 ILE A N 1
ATOM 619 C CA . ILE A 1 79 ? -5.255 7.193 -4.312 1.00 43.23 79 ILE A CA 1
ATOM 620 C C . ILE A 1 79 ? -6.720 6.875 -4.659 1.00 41.51 79 ILE A C 1
ATOM 621 O O . ILE A 1 79 ? -7.582 7.131 -3.803 1.00 40.22 79 ILE A O 1
ATOM 626 N N . TYR A 1 80 ? -6.979 6.238 -5.810 1.00 37.61 80 TYR A N 1
ATOM 627 C CA . TYR A 1 80 ? -8.355 5.809 -6.191 1.00 42.34 80 TYR A CA 1
ATOM 628 C C . TYR A 1 80 ? -8.874 4.768 -5.189 1.00 37.04 80 TYR A C 1
ATOM 629 O O . TYR A 1 80 ? -10.046 4.841 -4.805 1.00 44.50 80 TYR A O 1
ATOM 638 N N . ASN A 1 81 ? -8.024 3.816 -4.799 1.00 42.55 81 ASN A N 1
ATOM 639 C CA . ASN A 1 81 ? -8.413 2.711 -3.880 1.00 48.86 81 ASN A CA 1
ATOM 640 C C . ASN A 1 81 ? -8.806 3.303 -2.520 1.00 44.12 81 ASN A C 1
ATOM 641 O O . ASN A 1 81 ? -9.856 2.895 -1.992 1.00 53.56 81 ASN A O 1
ATOM 646 N N . TRP A 1 82 ? -8.139 4.386 -2.110 1.00 44.52 82 TRP A N 1
ATOM 647 C CA . TRP A 1 82 ? -8.462 5.154 -0.876 1.00 41.62 82 TRP A CA 1
ATOM 648 C C . TRP A 1 82 ? -9.816 5.859 -1.042 1.00 39.96 82 TRP A C 1
ATOM 649 O O . TRP A 1 82 ? -10.625 5.822 -0.098 1.00 39.58 82 TRP A O 1
ATOM 660 N N . ILE A 1 83 ? -10.039 6.505 -2.190 1.00 46.29 83 ILE A N 1
ATOM 661 C CA . ILE A 1 83 ? -11.290 7.277 -2.455 1.00 41.95 83 ILE A CA 1
ATOM 662 C C . ILE A 1 83 ? -12.481 6.314 -2.412 1.00 39.89 83 ILE A C 1
ATOM 663 O O . ILE A 1 83 ? -13.459 6.623 -1.714 1.00 39.54 83 ILE A O 1
ATOM 668 N N . ILE A 1 84 ? -12.426 5.236 -3.199 1.00 42.89 84 ILE A N 1
ATOM 669 C CA . ILE A 1 84 ? -13.624 4.422 -3.560 1.00 51.59 84 ILE A CA 1
ATOM 670 C C . ILE A 1 84 ? -14.141 3.689 -2.315 1.00 51.09 84 ILE A C 1
ATOM 671 O O . ILE A 1 84 ? -15.339 3.331 -2.306 1.00 54.86 84 ILE A O 1
ATOM 676 N N . LYS A 1 85 ? -13.306 3.576 -1.273 1.00 49.54 85 LYS A N 1
ATOM 677 C CA . LYS A 1 85 ? -13.653 2.896 0.009 1.00 50.91 85 LYS A CA 1
ATOM 678 C C . LYS A 1 85 ? -14.636 3.766 0.803 1.00 46.17 85 LYS A C 1
ATOM 679 O O . LYS A 1 85 ? -15.423 3.210 1.595 1.00 45.73 85 LYS A O 1
ATOM 685 N N . ASN A 1 86 ? -14.558 5.085 0.628 1.00 46.52 86 ASN A N 1
ATOM 686 C CA . ASN A 1 86 ? -15.329 6.062 1.439 1.00 42.98 86 ASN A CA 1
ATOM 687 C C . ASN A 1 86 ? -15.582 7.310 0.598 1.00 42.53 86 ASN A C 1
ATOM 688 O O . ASN A 1 86 ? -15.097 8.393 0.922 1.00 41.02 86 ASN A O 1
ATOM 693 N N . PRO A 1 87 ? -16.306 7.186 -0.538 1.00 46.88 87 PRO A N 1
ATOM 694 C CA . PRO A 1 87 ? -16.261 8.197 -1.595 1.00 46.66 87 PRO A CA 1
ATOM 695 C C . PRO A 1 87 ? -16.937 9.519 -1.203 1.00 42.74 87 PRO A C 1
ATOM 696 O O . PRO A 1 87 ? -16.738 10.495 -1.896 1.00 47.72 87 PRO A O 1
ATOM 700 N N . GLN A 1 88 ? -17.741 9.508 -0.138 1.00 43.26 88 GLN A N 1
ATOM 701 C CA . GLN A 1 88 ? -18.551 10.674 0.311 1.00 57.42 88 GLN A CA 1
ATOM 702 C C . GLN A 1 88 ? -17.710 11.578 1.222 1.00 59.72 88 GLN A C 1
ATOM 703 O O . GLN A 1 88 ? -18.203 12.664 1.584 1.00 73.60 88 GLN A O 1
ATOM 709 N N . ASN A 1 89 ? -16.544 11.104 1.671 1.00 50.18 89 ASN A N 1
ATOM 710 C CA . ASN A 1 89 ? -15.754 11.828 2.705 1.00 47.91 89 ASN A CA 1
ATOM 711 C C . ASN A 1 89 ? -14.309 12.002 2.236 1.00 37.65 89 ASN A C 1
ATOM 712 O O . ASN A 1 89 ? -13.626 12.861 2.797 1.00 41.03 89 ASN A O 1
ATOM 717 N N . ASN A 1 90 ? -13.861 11.200 1.268 1.00 37.75 90 ASN A N 1
ATOM 718 C CA . ASN A 1 90 ? -12.441 11.160 0.820 1.00 36.20 90 ASN A CA 1
ATOM 719 C C . ASN A 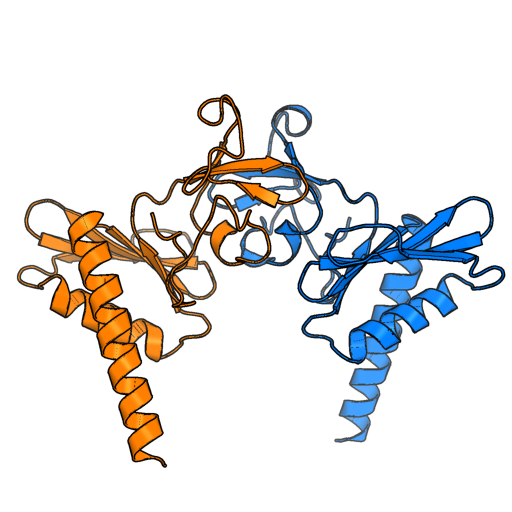1 90 ? -12.301 11.949 -0.484 1.00 40.25 90 ASN A C 1
ATOM 720 O O . ASN A 1 90 ? -12.800 11.481 -1.538 1.00 37.64 90 ASN A O 1
ATOM 725 N N . LYS A 1 91 ? -11.674 13.120 -0.405 1.00 34.14 91 LYS A N 1
ATOM 726 C CA . LYS A 1 91 ? -11.444 14.005 -1.574 1.00 34.83 91 LYS A CA 1
ATOM 727 C C . LYS A 1 91 ? -9.964 14.347 -1.646 1.00 37.72 91 LYS A C 1
ATOM 728 O O . LYS A 1 91 ? -9.282 14.222 -0.621 1.00 44.28 91 LYS A O 1
ATOM 734 N N . ILE A 1 92 ? -9.501 14.811 -2.807 1.00 38.18 92 ILE A N 1
ATOM 735 C CA . ILE A 1 92 ? -8.069 15.146 -3.003 1.00 37.87 92 ILE A CA 1
ATOM 736 C C . ILE A 1 92 ? -7.961 16.576 -3.534 1.00 38.70 92 ILE A C 1
ATOM 737 O O . ILE A 1 92 ? -8.871 17.020 -4.268 1.00 36.70 92 ILE A O 1
ATOM 742 N N . TRP A 1 93 ? -6.917 17.283 -3.112 1.00 42.02 93 TRP A N 1
ATOM 743 C CA . TRP A 1 93 ? -6.542 18.604 -3.674 1.00 40.48 93 TRP A CA 1
ATOM 744 C C . TRP A 1 93 ? -5.247 18.456 -4.478 1.00 38.27 93 TRP A C 1
ATOM 745 O O . TRP A 1 93 ? -4.252 18.011 -3.900 1.00 42.59 93 TRP A O 1
ATOM 756 N N . SER A 1 94 ? -5.243 18.892 -5.736 1.00 37.53 94 SER A N 1
ATOM 757 C CA . SER A 1 94 ? -4.012 18.844 -6.567 1.00 46.01 94 SER A CA 1
ATOM 758 C C . SER A 1 94 ? -3.420 20.249 -6.717 1.00 44.39 94 SER A C 1
ATOM 759 O O . SER A 1 94 ? -4.150 21.156 -7.163 1.00 43.75 94 SER A O 1
ATOM 762 N N . GLY A 1 95 ? -2.111 20.372 -6.494 1.00 44.79 95 GLY A N 1
ATOM 763 C CA . GLY A 1 95 ? -1.335 21.596 -6.768 1.00 50.75 95 GLY A CA 1
ATOM 764 C C . GLY A 1 95 ? -1.050 22.379 -5.496 1.00 51.19 95 GLY A C 1
ATOM 765 O O . GLY A 1 95 ? -1.265 21.827 -4.403 1.00 45.74 95 GLY A O 1
ATOM 766 N N . GLU A 1 96 ? -0.478 23.579 -5.637 1.00 56.37 96 GLU A N 1
ATOM 767 C CA . GLU A 1 96 ? -0.197 24.509 -4.508 1.00 65.21 96 GLU A CA 1
ATOM 768 C C . GLU A 1 96 ? -1.471 24.687 -3.683 1.00 46.79 96 GLU A C 1
ATOM 769 O O . GLU A 1 96 ? -2.544 24.935 -4.236 1.00 45.25 96 GLU A O 1
ATOM 775 N N . PRO A 1 97 ? -1.417 24.472 -2.351 1.00 54.67 97 PRO A N 1
ATOM 776 C CA . PRO A 1 97 ? -2.617 24.520 -1.518 1.00 56.84 97 PRO A CA 1
ATOM 777 C C . PRO A 1 97 ? -3.326 25.882 -1.571 1.00 58.60 97 PRO A C 1
ATOM 778 O O . PRO A 1 97 ? -4.520 25.931 -1.308 1.00 60.25 97 PRO A O 1
ATOM 782 N N . ARG A 1 98 ? -2.583 26.950 -1.881 1.00 59.45 98 ARG A N 1
ATOM 783 C CA . ARG A 1 98 ? -3.096 28.344 -1.776 1.00 62.90 98 ARG A CA 1
ATOM 784 C C . ARG A 1 98 ? -3.719 28.763 -3.114 1.00 57.52 98 ARG A C 1
ATOM 785 O O . ARG A 1 98 ? -3.129 28.464 -4.166 1.00 50.09 98 ARG A O 1
ATOM 793 N N . THR A 1 99 ? -4.929 29.328 -3.063 1.00 48.61 99 THR A N 1
ATOM 794 C CA . THR A 1 99 ? -5.644 29.888 -4.240 1.00 47.98 99 THR A CA 1
ATOM 795 C C . THR A 1 99 ? -6.059 31.328 -3.931 1.00 51.80 99 THR A C 1
ATOM 796 O O . THR A 1 99 ? -6.557 31.576 -2.819 1.00 54.03 99 THR A O 1
ATOM 800 N N . GLN A 1 100 ? -5.820 32.238 -4.871 1.00 50.43 100 GLN A N 1
ATOM 801 C CA . GLN A 1 100 ? -6.278 33.644 -4.787 1.00 53.99 100 GLN A CA 1
ATOM 802 C C . GLN A 1 100 ? -7.769 33.695 -5.133 1.00 51.73 100 GLN A C 1
ATOM 803 O O . GLN A 1 100 ? -8.153 33.114 -6.164 1.00 47.17 100 GLN A O 1
ATOM 809 N N . ILE A 1 101 ? -8.591 34.172 -4.197 1.00 47.77 101 ILE A N 1
ATOM 810 C CA . ILE A 1 101 ? -10.075 34.218 -4.343 1.00 50.57 101 ILE A CA 1
ATOM 811 C C . ILE A 1 101 ? -10.563 35.624 -3.987 1.00 45.81 101 ILE A C 1
ATOM 812 O O . ILE A 1 101 ? -9.849 36.332 -3.256 1.00 55.40 101 ILE A O 1
ATOM 817 N N . TYR A 1 102 ? -11.680 36.037 -4.582 1.00 54.46 102 TYR A N 1
ATOM 818 C CA . TYR A 1 102 ? -12.313 37.354 -4.335 1.00 57.36 102 TYR A CA 1
ATOM 819 C C . TYR A 1 102 ? -13.830 37.177 -4.320 1.00 59.40 102 TYR A C 1
ATOM 820 O O . TYR A 1 102 ? -14.365 36.505 -5.229 1.00 62.31 102 TYR A O 1
ATOM 829 N N . PHE A 1 103 ? -14.493 37.766 -3.319 1.00 55.28 103 PHE A N 1
ATOM 830 C CA . PHE A 1 103 ? -15.971 37.745 -3.182 1.00 56.52 103 PHE A CA 1
ATOM 831 C C . PHE A 1 103 ? -16.570 38.936 -3.930 1.00 51.95 103 PHE A C 1
ATOM 832 O O . PHE A 1 103 ? -16.097 40.068 -3.715 1.00 59.06 103 PHE A O 1
ATOM 840 N N . GLU A 1 104 ? -17.645 38.694 -4.685 1.00 55.91 104 GLU A N 1
ATOM 841 C CA . GLU A 1 104 ? -18.407 39.738 -5.422 1.00 64.33 104 GLU A CA 1
ATOM 842 C C . GLU A 1 104 ? -19.721 39.140 -5.941 1.00 58.21 104 GLU A C 1
ATOM 843 O O . GLU A 1 104 ? -19.696 38.004 -6.446 1.00 55.81 104 GLU A O 1
ATOM 849 N N . ASN A 1 105 ? -20.829 39.868 -5.773 1.00 54.82 105 ASN A N 1
ATOM 850 C CA . ASN A 1 105 ? -22.170 39.494 -6.295 1.00 60.15 105 ASN A CA 1
ATOM 851 C C . ASN A 1 105 ? -22.541 38.089 -5.795 1.00 61.90 105 ASN A C 1
ATOM 852 O O . ASN A 1 105 ? -23.123 37.313 -6.581 1.00 58.86 105 ASN A O 1
ATOM 857 N N . ASP A 1 106 ? -22.344 37.833 -4.497 1.00 61.93 106 ASP A N 1
ATOM 858 C CA . ASP A 1 106 ? -22.806 36.600 -3.801 1.00 55.52 106 ASP A CA 1
ATOM 859 C C . ASP A 1 106 ? -22.167 35.374 -4.462 1.00 54.72 106 ASP A C 1
ATOM 860 O O . ASP A 1 106 ? -22.751 34.278 -4.363 1.00 52.19 106 ASP A O 1
ATOM 865 N N . LEU A 1 107 ? -21.019 35.563 -5.118 1.00 51.94 107 LEU A N 1
ATOM 866 C CA . LEU A 1 107 ? -20.222 34.460 -5.717 1.00 52.76 107 LEU A CA 1
ATOM 867 C C . LEU A 1 107 ? -18.743 34.653 -5.362 1.00 49.30 107 LEU A C 1
ATOM 868 O O . LEU A 1 107 ? -18.342 35.802 -5.112 1.00 51.30 107 LEU A O 1
ATOM 873 N N . TYR A 1 108 ? -18.002 33.553 -5.218 1.00 43.20 108 TYR A N 1
ATOM 874 C CA . TYR A 1 108 ? -16.533 33.571 -4.995 1.00 44.48 108 TYR A CA 1
ATOM 875 C C . TYR A 1 108 ? -15.834 33.287 -6.334 1.00 40.46 108 TYR A C 1
ATOM 876 O O . TYR A 1 108 ? -16.375 32.487 -7.116 1.00 38.96 108 TYR A O 1
ATOM 885 N N . HIS A 1 109 ? -14.771 34.040 -6.610 1.00 47.26 109 HIS A N 1
ATOM 886 C CA . HIS A 1 109 ? -14.159 33.999 -7.960 1.00 45.01 109 HIS A CA 1
ATOM 887 C C . HIS A 1 109 ? -12.687 33.618 -7.955 1.00 41.65 109 HIS A C 1
ATOM 888 O O . HIS A 1 109 ? -11.980 34.004 -7.021 1.00 44.99 109 HIS A O 1
ATOM 895 N N . THR A 1 110 ? -12.268 32.893 -8.981 1.00 39.46 110 THR A N 1
ATOM 896 C CA . THR A 1 110 ? -10.840 32.533 -9.183 1.00 40.87 110 THR A CA 1
ATOM 897 C C . THR A 1 110 ? -10.280 33.330 -10.369 1.00 41.91 110 THR A C 1
ATOM 898 O O . THR A 1 110 ? -9.038 33.414 -10.483 1.00 44.48 110 THR A O 1
ATOM 902 N N . ASN A 1 111 ? -11.149 33.706 -11.308 1.00 44.54 111 ASN A N 1
ATOM 903 C CA . ASN A 1 111 ? -10.775 34.384 -12.580 1.00 51.26 111 ASN A CA 1
ATOM 904 C C . ASN A 1 111 ? -10.036 33.393 -13.493 1.00 52.00 111 ASN A C 1
ATOM 905 O O . ASN A 1 111 ? -9.247 33.855 -14.325 1.00 49.24 111 ASN A O 1
ATOM 910 N N . TYR A 1 112 ? -10.214 32.082 -13.275 1.00 58.41 112 TYR A N 1
ATOM 911 C CA . TYR A 1 112 ? -9.511 31.024 -14.056 1.00 53.40 112 TYR A CA 1
ATOM 912 C C . TYR A 1 112 ? -10.029 31.012 -15.499 1.00 46.17 112 TYR A C 1
ATOM 913 O O . TYR A 1 112 ? -9.199 31.062 -16.410 1.00 47.78 112 TYR A O 1
ATOM 922 N N . ASN A 1 113 ? -11.343 30.837 -15.692 1.00 49.50 113 ASN A N 1
ATOM 923 C CA . ASN A 1 113 ? -11.935 30.560 -17.032 1.00 54.67 113 ASN A CA 1
ATOM 924 C C . ASN A 1 113 ? -12.601 31.825 -17.591 1.00 52.38 113 ASN A C 1
ATOM 925 O O . ASN A 1 113 ? -13.193 31.735 -18.671 1.00 50.13 113 ASN A O 1
ATOM 930 N N . HIS A 1 114 ? -12.523 32.938 -16.865 1.00 62.13 114 HIS A N 1
ATOM 931 C CA . HIS A 1 114 ? -13.117 34.230 -17.307 1.00 60.09 114 HIS A CA 1
ATOM 932 C C . HIS A 1 114 ? -12.616 35.314 -16.359 1.00 61.08 114 HIS A C 1
ATOM 933 O O . HIS A 1 114 ? -12.562 35.060 -15.160 1.00 47.39 114 HIS A O 1
ATOM 940 N N . LYS A 1 115 ? -12.273 36.479 -16.900 1.00 56.88 115 LYS A N 1
ATOM 941 C CA . LYS A 1 115 ? -11.783 37.581 -16.047 1.00 59.48 115 LYS A CA 1
ATOM 942 C C . LYS A 1 115 ? -12.988 38.296 -15.442 1.00 65.81 115 LYS A C 1
ATOM 943 O O . LYS A 1 115 ? -13.367 39.361 -15.954 1.00 65.04 115 LYS A O 1
ATOM 949 N N . CYS A 1 116 ? -13.569 37.708 -14.400 1.00 52.14 116 CYS A N 1
ATOM 950 C CA . CYS A 1 116 ? -14.749 38.303 -13.732 1.00 59.70 116 CYS A CA 1
ATOM 951 C C . CYS A 1 116 ? -14.296 39.516 -12.914 1.00 54.42 116 CYS A C 1
ATOM 952 O O . CYS A 1 116 ? -15.055 40.486 -12.849 1.00 55.65 116 CYS A O 1
ATOM 955 N N . ILE A 1 117 ? -13.091 39.465 -12.348 1.00 52.57 117 ILE A N 1
ATOM 956 C CA . ILE A 1 117 ? -12.614 40.536 -11.434 1.00 61.23 117 ILE A CA 1
ATOM 957 C C . ILE A 1 117 ? -11.422 41.296 -12.031 1.00 63.10 117 ILE A C 1
ATOM 958 O O . ILE A 1 117 ? -10.529 40.653 -12.574 1.00 70.18 117 ILE A O 1
ATOM 963 N N . LYS A 1 118 ? -11.410 42.624 -11.906 1.00 77.72 118 LYS A N 1
ATOM 964 C CA . LYS A 1 118 ? -10.294 43.484 -12.392 1.00 74.33 118 LYS A CA 1
ATOM 965 C C . LYS A 1 118 ? -9.341 43.785 -11.225 1.00 65.96 118 LYS A C 1
ATOM 966 O O . LYS A 1 118 ? -9.764 43.623 -10.067 1.00 65.92 118 LYS A O 1
ATOM 972 N N . ASP A 1 119 ? -8.057 44.003 -11.529 1.00 62.85 119 ASP A N 1
ATOM 973 C CA . ASP A 1 119 ? -6.957 44.114 -10.531 1.00 75.08 119 ASP A CA 1
ATOM 974 C C . ASP A 1 119 ? -7.063 42.943 -9.545 1.00 72.93 119 ASP A C 1
ATOM 975 O O . ASP A 1 119 ? -6.676 43.118 -8.370 1.00 80.26 119 ASP A O 1
ATOM 980 N N . PHE A 1 120 ? -7.539 41.791 -10.028 1.00 78.50 120 PHE A N 1
ATOM 981 C CA . PHE A 1 120 ? -7.778 40.569 -9.214 1.00 68.78 120 PHE A CA 1
ATOM 982 C C . PHE A 1 120 ? -6.535 40.264 -8.371 1.00 65.61 120 PHE A C 1
ATOM 983 O O . PHE A 1 120 ? -6.677 39.957 -7.169 1.00 56.79 120 PHE A O 1
ATOM 991 N N . TRP A 1 121 ? -5.352 40.354 -8.984 1.00 75.27 121 TRP A N 1
ATOM 992 C CA . TRP A 1 121 ? -4.075 39.912 -8.363 1.00 87.37 121 TRP A CA 1
ATOM 993 C C . TRP A 1 121 ? -3.834 40.687 -7.062 1.00 82.87 121 TRP A C 1
ATOM 994 O O . TRP A 1 121 ? -3.107 40.166 -6.195 1.00 83.47 121 TRP A O 1
ATOM 1005 N N . ASN A 1 122 ? -4.419 41.882 -6.935 1.00 84.68 122 ASN A N 1
ATOM 1006 C CA . ASN A 1 122 ? -4.110 42.818 -5.820 1.00 86.82 122 ASN A CA 1
ATOM 1007 C C . ASN A 1 122 ? -5.323 42.927 -4.889 1.00 81.51 122 ASN A C 1
ATOM 1008 O O . ASN A 1 122 ? -5.117 43.205 -3.695 1.00 83.16 122 ASN A O 1
ATOM 1013 N N . VAL A 1 123 ? -6.521 42.622 -5.396 1.00 85.92 123 VAL A N 1
ATOM 1014 C CA . VAL A 1 123 ? -7.798 42.758 -4.630 1.00 84.73 123 VAL A CA 1
ATOM 1015 C C . VAL A 1 123 ? -8.193 41.389 -4.051 1.00 75.36 123 VAL A C 1
ATOM 1016 O O . VAL A 1 123 ? -9.065 41.363 -3.161 1.00 71.84 123 VAL A O 1
ATOM 1020 N N . SER A 1 124 ? -7.466 40.328 -4.425 1.00 71.28 124 SER A N 1
ATOM 1021 C CA . SER A 1 124 ? -7.769 38.920 -4.043 1.00 61.75 124 SER A CA 1
ATOM 1022 C C . SER A 1 124 ? -7.118 38.590 -2.694 1.00 59.93 124 SER A C 1
ATOM 1023 O O . SER A 1 124 ? -6.210 39.332 -2.283 1.00 62.45 124 SER A O 1
ATOM 1026 N N . THR A 1 125 ? -7.511 37.464 -2.088 1.00 56.64 125 THR A N 1
ATOM 1027 C CA . THR A 1 125 ? -6.916 36.937 -0.830 1.00 52.47 125 THR A CA 1
ATOM 1028 C C . THR A 1 125 ? -6.456 35.492 -1.049 1.00 52.07 125 THR A C 1
ATOM 1029 O O . THR A 1 125 ? -7.223 34.715 -1.648 1.00 52.99 125 THR A O 1
ATOM 1033 N N . SER A 1 126 ? -5.245 35.169 -0.587 1.00 52.45 126 SER A N 1
ATOM 1034 C CA . SER A 1 126 ? -4.666 33.805 -0.610 1.00 55.94 126 SER A CA 1
ATOM 1035 C C . SER A 1 126 ? -5.341 32.950 0.463 1.00 54.99 126 SER A C 1
ATOM 1036 O O . SER A 1 126 ? -5.255 33.313 1.638 1.00 49.70 126 SER A O 1
ATOM 1039 N N . VAL A 1 127 ? -5.869 31.795 0.070 1.00 50.29 127 VAL A N 1
ATOM 1040 C CA . VAL A 1 127 ? -6.827 31.008 0.895 1.00 54.89 127 VAL A CA 1
ATOM 1041 C C . VAL A 1 127 ? -6.553 29.519 0.650 1.00 61.55 127 VAL A C 1
ATOM 1042 O O . VAL A 1 127 ? -5.975 29.209 -0.414 1.00 47.13 127 VAL A O 1
ATOM 1046 N N . GLY A 1 128 ? -6.647 28.712 1.713 1.00 51.00 128 GLY A N 1
ATOM 1047 C CA . GLY A 1 128 ? -6.389 27.259 1.683 1.00 48.81 128 GLY A CA 1
ATOM 1048 C C . GLY A 1 128 ? -7.439 26.517 0.859 1.00 35.20 128 GLY A C 1
ATOM 1049 O O . GLY A 1 128 ? -8.333 27.131 0.290 1.00 39.43 128 GLY A O 1
ATOM 1050 N N . PRO A 1 129 ? -7.295 25.188 0.683 1.00 44.01 129 PRO A N 1
ATOM 1051 C CA . PRO A 1 129 ? -8.181 24.429 -0.199 1.00 44.67 129 PRO A CA 1
ATOM 1052 C C . PRO A 1 129 ? -9.624 24.263 0.320 1.00 42.35 129 PRO A C 1
ATOM 1053 O O . PRO A 1 129 ? -10.489 24.021 -0.478 1.00 34.91 129 PRO A O 1
ATOM 1057 N N . HIS A 1 130 ? -9.846 24.398 1.632 1.00 40.66 130 HIS A N 1
ATOM 1058 C CA . HIS A 1 130 ? -11.041 23.823 2.315 1.00 43.40 130 HIS A CA 1
ATOM 1059 C C . HIS A 1 130 ? -12.333 24.441 1.757 1.00 41.68 130 HIS A C 1
ATOM 1060 O O . HIS A 1 130 ? -13.330 23.701 1.637 1.00 36.57 130 HIS A O 1
ATOM 1067 N N . ILE A 1 131 ? -12.288 25.711 1.338 1.00 39.05 131 ILE A N 1
ATOM 1068 C CA . ILE A 1 131 ? -13.499 26.473 0.908 1.00 41.42 131 ILE A CA 1
ATOM 1069 C C . ILE A 1 131 ? -14.034 25.895 -0.413 1.00 36.78 131 ILE A C 1
ATOM 1070 O O . ILE A 1 131 ? -15.195 26.167 -0.743 1.00 34.44 131 ILE A O 1
ATOM 1075 N N . PHE A 1 132 ? -13.224 25.109 -1.127 1.00 40.37 132 PHE A N 1
ATOM 1076 C CA . PHE A 1 132 ? -13.608 24.544 -2.448 1.00 39.85 132 PHE A CA 1
ATOM 1077 C C . PHE A 1 132 ? -14.431 23.263 -2.259 1.00 41.29 132 PHE A C 1
ATOM 1078 O O . PHE A 1 132 ? -15.029 22.793 -3.238 1.00 35.54 132 PHE A O 1
ATOM 1086 N N . ASN A 1 133 ? -14.564 22.798 -1.013 1.00 36.33 133 ASN A N 1
ATOM 1087 C CA . ASN A 1 133 ? -15.343 21.583 -0.656 1.00 37.74 133 ASN A CA 1
ATOM 1088 C C . ASN A 1 133 ? -16.802 21.759 -1.104 1.00 39.87 133 ASN A C 1
ATOM 1089 O O . ASN A 1 133 ? -17.377 20.786 -1.587 1.00 39.19 133 ASN A O 1
ATOM 1094 N N . ASP A 1 134 ? -17.387 22.943 -0.893 1.00 42.62 134 ASP A N 1
ATOM 1095 C CA . ASP A 1 134 ? -18.779 23.259 -1.313 1.00 41.55 134 ASP A CA 1
ATOM 1096 C C . ASP A 1 134 ? -18.744 24.037 -2.638 1.00 41.51 134 ASP A C 1
ATOM 1097 O O . ASP A 1 134 ? -18.408 25.231 -2.613 1.00 36.86 134 ASP A O 1
ATOM 1102 N N . ARG A 1 135 ? -19.151 23.398 -3.739 1.00 36.43 135 ARG A N 1
ATOM 1103 C CA . ARG A 1 135 ? -19.017 23.943 -5.116 1.00 40.92 135 ARG A CA 1
ATOM 1104 C C . ARG A 1 135 ? -20.103 24.996 -5.360 1.00 40.97 135 ARG A C 1
ATOM 1105 O O . ARG A 1 135 ? -19.918 25.831 -6.263 1.00 37.96 135 ARG A O 1
ATOM 1113 N N . SER A 1 136 ? -21.154 24.990 -4.536 1.00 36.29 136 SER A N 1
ATOM 1114 C CA . SER A 1 136 ? -22.328 25.889 -4.692 1.00 43.48 136 SER A CA 1
ATOM 1115 C C . SER A 1 136 ? -21.987 27.376 -4.598 1.00 42.77 136 SER A C 1
ATOM 1116 O O . SER A 1 136 ? -22.740 28.167 -5.161 1.00 43.72 136 SER A O 1
ATOM 1119 N N . ILE A 1 137 ? -20.912 27.736 -3.910 1.00 40.35 137 ILE A N 1
ATOM 1120 C CA . ILE A 1 137 ? -20.610 29.174 -3.669 1.00 37.25 137 ILE A CA 1
ATOM 1121 C C . ILE A 1 137 ? -19.687 29.711 -4.760 1.00 42.54 137 ILE A C 1
ATOM 1122 O O . ILE A 1 137 ? -19.402 30.904 -4.724 1.00 46.03 137 ILE A O 1
ATOM 1127 N N . TRP A 1 138 ? -19.296 28.877 -5.720 1.00 45.67 138 TRP A N 1
ATOM 1128 C CA . TRP A 1 138 ? -18.273 29.274 -6.723 1.00 42.19 138 TRP A CA 1
ATOM 1129 C C . TRP A 1 138 ? -18.875 29.741 -8.050 1.00 44.34 138 TRP A C 1
ATOM 1130 O O . TRP A 1 138 ? -19.798 29.086 -8.537 1.00 44.04 138 TRP A O 1
ATOM 1141 N N . CYS A 1 139 ? -18.347 30.838 -8.602 1.00 53.74 139 CYS A N 1
ATOM 1142 C CA . CYS A 1 139 ? -18.836 31.422 -9.881 1.00 53.63 139 CYS A CA 1
ATOM 1143 C C . CYS A 1 139 ? -18.649 30.417 -11.019 1.00 45.65 139 CYS A C 1
ATOM 1144 O O . CYS A 1 139 ? -17.519 29.988 -11.223 1.00 48.70 139 CYS A O 1
ATOM 1147 N N . THR A 1 140 ? -19.720 30.099 -11.742 1.00 47.37 140 THR A N 1
ATOM 1148 C CA . THR A 1 140 ? -19.663 29.053 -12.791 1.00 49.68 140 THR A CA 1
ATOM 1149 C C . THR A 1 140 ? -19.033 29.592 -14.070 1.00 46.94 140 THR A C 1
ATOM 1150 O O . THR A 1 140 ? -18.798 28.794 -14.981 1.00 55.67 140 THR A O 1
ATOM 1154 N N . LYS A 1 141 ? -18.784 30.896 -14.128 1.00 60.64 141 LYS A N 1
ATOM 1155 C CA . LYS A 1 141 ? -18.189 31.521 -15.333 1.00 57.69 141 LYS A CA 1
ATOM 1156 C C . LYS A 1 141 ? -16.668 31.448 -15.258 1.00 49.19 141 LYS A C 1
ATOM 1157 O O . LYS A 1 141 ? -16.055 31.187 -16.285 1.00 53.07 141 LYS A O 1
ATOM 1163 N N . CYS A 1 142 ? -16.097 31.669 -14.080 1.00 51.13 142 CYS A N 1
ATOM 1164 C CA . CYS A 1 142 ? -14.619 31.701 -13.963 1.00 51.87 142 CYS A CA 1
ATOM 1165 C C . CYS A 1 142 ? -14.081 30.465 -13.239 1.00 45.73 142 CYS A C 1
ATOM 1166 O O . CYS A 1 142 ? -12.882 30.236 -13.315 1.00 51.17 142 CYS A O 1
ATOM 1169 N N . THR A 1 143 ? -14.938 29.718 -12.548 1.00 50.17 143 THR A N 1
ATOM 1170 C CA . THR A 1 143 ? -14.438 28.577 -11.739 1.00 51.14 143 THR A CA 1
ATOM 1171 C C . THR A 1 143 ? -15.075 27.278 -12.230 1.00 46.06 143 THR A C 1
ATOM 1172 O O . THR A 1 143 ? -16.296 27.134 -12.112 1.00 45.98 143 THR A O 1
ATOM 1176 N N . SER A 1 144 ? -14.254 26.385 -12.774 1.00 47.64 144 SER A N 1
ATOM 1177 C CA . SER A 1 144 ? -14.758 25.076 -13.247 1.00 49.03 144 SER A CA 1
ATOM 1178 C C . SER A 1 144 ? -14.154 23.964 -12.398 1.00 42.11 144 SER A C 1
ATOM 1179 O O . SER A 1 144 ? -13.058 24.151 -11.872 1.00 47.66 144 SER A O 1
ATOM 1182 N N . PHE A 1 145 ? -14.850 22.840 -12.316 1.00 43.43 145 PHE A N 1
ATOM 1183 C CA . PHE A 1 145 ? -14.296 21.687 -11.580 1.00 43.79 145 PHE A CA 1
ATOM 1184 C C . PHE A 1 145 ? -14.441 20.411 -12.412 1.00 50.09 145 PHE A C 1
ATOM 1185 O O . PHE A 1 145 ? -15.348 20.371 -13.252 1.00 48.41 145 PHE A O 1
ATOM 1193 N N . TYR A 1 146 ? -13.545 19.439 -12.233 1.00 51.81 146 T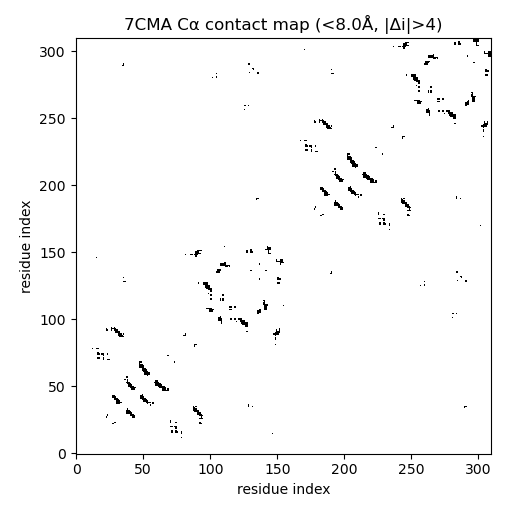YR A N 1
ATOM 1194 C CA . TYR A 1 146 ? -13.684 18.087 -12.832 1.00 45.83 146 TYR A CA 1
ATOM 1195 C C . TYR A 1 146 ? -15.069 17.540 -12.504 1.00 47.41 146 TYR A C 1
ATOM 1196 O O . TYR A 1 146 ? -15.615 17.805 -11.434 1.00 45.27 146 TYR A O 1
ATOM 1205 N N . PRO A 1 147 ? -15.697 16.771 -13.417 1.00 51.63 147 PRO A N 1
ATOM 1206 C CA . PRO A 1 147 ? -16.966 16.118 -13.111 1.00 47.69 147 PRO A CA 1
ATOM 1207 C C . PRO A 1 147 ? -16.877 15.215 -11.866 1.00 52.20 147 PRO A C 1
ATOM 1208 O O . PRO A 1 147 ? -17.890 15.029 -11.206 1.00 53.26 147 PRO A O 1
ATOM 1212 N N . PHE A 1 148 ? -15.664 14.767 -11.524 1.00 43.17 148 PHE A N 1
ATOM 1213 C CA . PHE A 1 148 ? -15.385 13.904 -10.344 1.00 41.46 148 PHE A CA 1
ATOM 1214 C C . PHE A 1 148 ? -15.526 14.734 -9.062 1.00 40.21 148 PHE A C 1
ATOM 1215 O O . PHE A 1 148 ? -14.674 15.602 -8.831 1.00 36.95 148 PHE A O 1
ATOM 1223 N N . THR A 1 149 ? -16.504 14.399 -8.215 1.00 40.57 149 THR A N 1
ATOM 1224 C CA . THR A 1 149 ? -16.795 15.111 -6.943 1.00 44.72 149 THR A CA 1
ATOM 1225 C C . THR A 1 149 ? -15.638 14.909 -5.954 1.00 44.84 149 THR A C 1
ATOM 1226 O O . THR A 1 149 ? -15.543 15.705 -5.002 1.00 46.34 149 THR A O 1
ATOM 1230 N N . ASN A 1 150 ? -14.775 13.913 -6.192 1.00 43.43 150 ASN A N 1
ATOM 1231 C CA . ASN A 1 150 ? -13.692 13.542 -5.242 1.00 42.74 150 ASN A CA 1
ATOM 1232 C C . ASN A 1 150 ? -12.435 14.368 -5.528 1.00 39.91 150 ASN A C 1
ATOM 1233 O O . ASN A 1 150 ? -11.461 14.224 -4.768 1.00 40.99 150 ASN A O 1
ATOM 1238 N N . ILE A 1 151 ? -12.432 15.171 -6.595 1.00 37.07 151 ILE A N 1
ATOM 1239 C CA . ILE A 1 151 ? -11.326 16.135 -6.866 1.00 42.78 15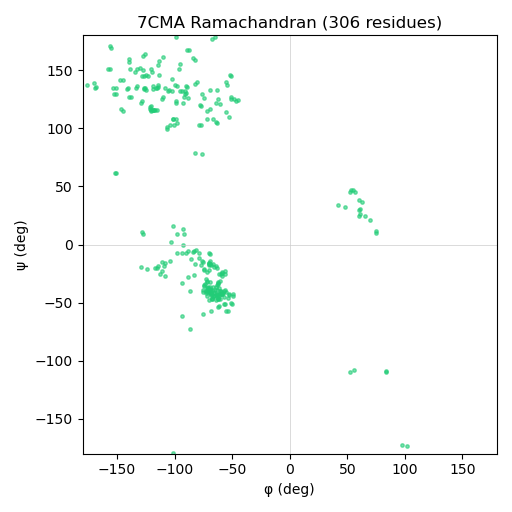1 ILE A CA 1
ATOM 1240 C C . ILE A 1 151 ? -11.807 17.540 -6.505 1.00 42.26 151 ILE A C 1
ATOM 1241 O O . ILE A 1 151 ? -12.694 18.067 -7.204 1.00 44.86 151 ILE A O 1
ATOM 1246 N N . MET A 1 152 ? -11.359 18.037 -5.357 1.00 42.01 152 MET A N 1
ATOM 1247 C CA . MET A 1 152 ? -11.828 19.316 -4.769 1.00 44.69 152 MET A CA 1
ATOM 1248 C C . MET A 1 152 ? -11.275 20.476 -5.605 1.00 36.96 152 MET A C 1
ATOM 1249 O O . MET A 1 152 ? -11.978 21.501 -5.714 1.00 42.56 152 MET A O 1
ATOM 1254 N N . SER A 1 153 ? -10.021 20.353 -6.056 1.00 47.14 153 SER A N 1
ATOM 1255 C CA . SER A 1 153 ? -9.245 21.424 -6.739 1.00 47.26 153 SER A CA 1
ATOM 1256 C C . SER A 1 153 ? -9.931 21.796 -8.048 1.00 48.19 153 SER A C 1
ATOM 1257 O O . SER A 1 153 ? -10.346 20.923 -8.803 1.00 46.98 153 SER A O 1
ATOM 1260 N N . PRO A 1 154 ? -10.119 23.105 -8.333 1.00 47.55 154 PRO A N 1
ATOM 1261 C CA . PRO A 1 154 ? -10.609 23.539 -9.640 1.00 52.04 154 PRO A CA 1
ATOM 1262 C C . PRO A 1 154 ? -9.753 22.991 -10.795 1.00 44.98 154 PRO A C 1
ATOM 1263 O O . PRO A 1 154 ? -8.541 22.914 -10.641 1.00 43.13 154 PRO A O 1
ATOM 1267 N N . ASN A 1 155 ? -10.412 22.538 -11.865 1.00 43.61 155 ASN A N 1
ATOM 1268 C CA . ASN A 1 155 ? -9.784 22.156 -13.161 1.00 57.07 155 ASN A CA 1
ATOM 1269 C C . ASN A 1 155 ? -9.145 23.400 -13.795 1.00 58.80 155 ASN A C 1
ATOM 1270 O O . ASN A 1 155 ? -9.901 24.271 -14.255 1.00 55.78 155 ASN A O 1
ATOM 1275 N N . ILE A 1 156 ? -7.810 23.490 -13.749 1.00 61.07 156 ILE A N 1
ATOM 1276 C CA . ILE A 1 156 ? -7.003 24.670 -14.193 1.00 75.11 156 ILE A CA 1
ATOM 1277 C C . ILE A 1 156 ? -7.045 25.736 -13.092 1.00 76.50 156 ILE A C 1
ATOM 1278 O O . ILE A 1 156 ? -6.118 25.831 -12.285 1.00 65.61 156 ILE A O 1
ATOM 1283 N N . ASN B 1 2 ? -39.205 1.900 19.551 1.00 68.34 2 ASN C N 1
ATOM 1284 C CA . ASN B 1 2 ? -40.680 2.099 19.622 1.00 69.14 2 ASN C CA 1
ATOM 1285 C C . ASN B 1 2 ? -41.077 3.228 18.663 1.00 67.84 2 ASN C C 1
ATOM 1286 O O . ASN B 1 2 ? -40.359 4.247 18.620 1.00 59.56 2 ASN C O 1
ATOM 1291 N N . LYS B 1 3 ? -42.135 3.013 17.877 1.00 68.95 3 LYS C N 1
ATOM 1292 C CA . LYS B 1 3 ? -42.654 4.001 16.892 1.00 73.24 3 LYS C CA 1
ATOM 1293 C C . LYS B 1 3 ? -43.080 5.274 17.632 1.00 64.12 3 LYS C C 1
ATOM 1294 O O . LYS B 1 3 ? -42.807 6.374 17.115 1.00 64.03 3 LYS C O 1
ATOM 1300 N N . LYS B 1 4 ? -43.745 5.123 18.782 1.00 58.74 4 LYS C N 1
ATOM 1301 C CA . LYS B 1 4 ? -44.268 6.252 19.593 1.00 59.80 4 LYS C CA 1
ATOM 1302 C C . LYS B 1 4 ? -43.096 7.124 20.058 1.00 57.18 4 LYS C C 1
ATOM 1303 O O . LYS B 1 4 ? -43.267 8.357 20.123 1.00 54.45 4 LYS C O 1
ATOM 1309 N N . ILE B 1 5 ? -41.935 6.513 20.305 1.00 44.72 5 ILE C N 1
ATOM 1310 C CA . ILE B 1 5 ? -40.709 7.250 20.735 1.00 54.06 5 ILE C CA 1
ATOM 1311 C C . ILE B 1 5 ? -40.127 7.990 19.521 1.00 49.32 5 ILE C C 1
ATOM 1312 O O . ILE B 1 5 ? -39.762 9.165 19.676 1.00 42.69 5 ILE C O 1
ATOM 1317 N N . ILE B 1 6 ? -40.208 7.392 18.328 1.00 44.02 6 ILE C N 1
ATOM 1318 C CA . ILE B 1 6 ? -39.691 8.041 17.084 1.00 54.75 6 ILE C CA 1
ATOM 1319 C C . ILE B 1 6 ? -40.588 9.238 16.747 1.00 47.87 6 ILE C C 1
ATOM 1320 O O . ILE B 1 6 ? -40.037 10.315 16.471 1.00 49.33 6 ILE C O 1
ATOM 1325 N N . VAL B 1 7 ? -41.901 9.093 16.957 1.00 46.90 7 VAL C N 1
ATOM 1326 C CA . VAL B 1 7 ? -42.903 10.176 16.733 1.00 49.51 7 VAL C CA 1
ATOM 1327 C C . VAL B 1 7 ? -42.675 11.285 17.766 1.00 53.41 7 VAL C C 1
ATOM 1328 O O . VAL B 1 7 ? -42.565 12.455 17.359 1.00 44.39 7 VAL C O 1
ATOM 1332 N N . MET B 1 8 ? -42.513 10.919 19.038 1.00 40.20 8 MET C N 1
ATOM 1333 C CA . MET B 1 8 ? -42.284 11.882 20.144 1.00 45.94 8 MET C CA 1
A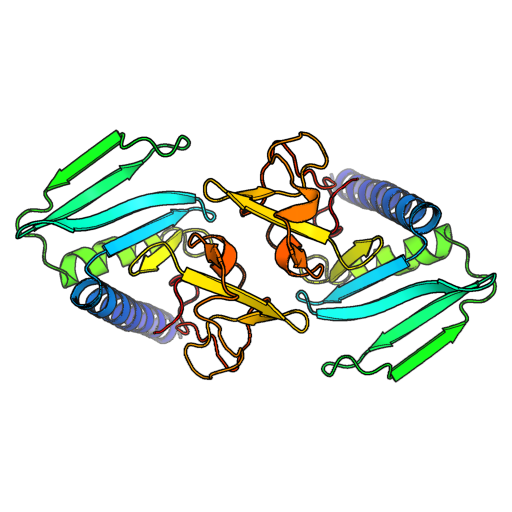TOM 1334 C C . MET B 1 8 ? -41.009 12.681 19.860 1.00 38.52 8 MET C C 1
ATOM 1335 O O . MET B 1 8 ? -41.030 13.899 20.062 1.00 42.90 8 MET C O 1
ATOM 1340 N N . MET B 1 9 ? -39.967 12.022 19.347 1.00 40.71 9 MET C N 1
ATOM 1341 C CA . MET B 1 9 ? -38.661 12.652 19.033 1.00 47.28 9 MET C CA 1
ATOM 1342 C C . MET B 1 9 ? -38.843 13.671 17.902 1.00 44.46 9 MET C C 1
ATOM 1343 O O . MET B 1 9 ? -38.252 14.763 18.004 1.00 42.38 9 MET C O 1
ATOM 1348 N N . ALA B 1 10 ? -39.655 13.341 16.889 1.00 40.54 10 ALA C N 1
ATOM 1349 C CA . ALA B 1 10 ? -39.915 14.229 15.727 1.00 47.25 10 ALA C CA 1
ATOM 1350 C C . ALA B 1 10 ? -40.736 15.452 16.167 1.00 42.08 10 ALA C C 1
ATOM 1351 O O . ALA B 1 10 ? -40.465 16.553 15.664 1.00 43.50 10 ALA C O 1
ATOM 1353 N N . LEU B 1 11 ? -41.739 15.256 17.027 1.00 42.50 11 LEU C N 1
ATOM 1354 C CA . LEU B 1 11 ? -42.601 16.366 17.522 1.00 42.63 11 LEU C CA 1
ATOM 1355 C C . LEU B 1 11 ? -41.778 17.271 18.445 1.00 38.26 11 LEU C C 1
ATOM 1356 O O . LEU B 1 11 ? -42.002 18.494 18.424 1.00 34.74 11 LEU C O 1
ATOM 1361 N N . LEU B 1 12 ? -40.818 16.699 19.174 1.00 37.12 12 LEU C N 1
ATOM 1362 C CA . LEU B 1 12 ? -39.939 17.470 20.089 1.00 36.33 12 LEU C CA 1
ATOM 1363 C C . LEU B 1 12 ? -38.953 18.306 19.262 1.00 41.30 12 LEU C C 1
ATOM 1364 O O . LEU B 1 12 ? -38.790 19.498 19.577 1.00 43.08 12 LEU C O 1
ATOM 1369 N N . HIS B 1 13 ? -38.348 17.713 18.228 1.00 37.06 13 HIS C N 1
ATOM 1370 C CA . HIS B 1 13 ? -37.471 18.435 17.265 1.00 43.02 13 HIS C CA 1
ATOM 1371 C C . HIS B 1 13 ? -38.252 19.589 16.628 1.00 42.67 13 HIS C C 1
ATOM 1372 O O . HIS B 1 13 ? -37.744 20.719 16.659 1.00 44.47 13 HIS C O 1
ATOM 1379 N N . LYS B 1 14 ? -39.491 19.331 16.199 1.00 46.80 14 LYS C N 1
ATOM 1380 C CA . LYS B 1 14 ? -40.408 20.367 15.648 1.00 44.66 14 LYS C CA 1
ATOM 1381 C C . LYS B 1 14 ? -40.534 21.521 16.653 1.00 48.15 14 LYS C C 1
ATOM 1382 O O . LYS B 1 14 ? -40.297 22.679 16.260 1.00 41.83 14 LYS C O 1
ATOM 1388 N N . GLU B 1 15 ? -40.965 21.225 17.881 1.00 42.63 15 GLU C N 1
ATOM 1389 C CA . GLU B 1 15 ? -41.236 22.252 18.918 1.00 48.03 15 GLU C CA 1
ATOM 1390 C C . GLU B 1 15 ? -39.963 23.075 19.154 1.00 45.67 15 GLU C C 1
ATOM 1391 O O . GLU B 1 15 ? -40.074 24.306 19.267 1.00 45.08 15 GLU C O 1
ATOM 1397 N N . LYS B 1 16 ? -38.798 22.422 19.168 1.00 43.40 16 LYS C N 1
ATOM 1398 C CA . LYS B 1 16 ? -37.507 23.094 19.467 1.00 44.39 16 LYS C CA 1
ATOM 1399 C C . LYS B 1 16 ? -37.110 23.969 18.270 1.00 40.78 16 LYS C C 1
ATOM 1400 O O . LYS B 1 16 ? -36.718 25.109 18.496 1.00 41.44 16 LYS C O 1
ATOM 1406 N N . LEU B 1 17 ? -37.325 23.489 17.044 1.00 41.63 17 LEU C N 1
ATOM 1407 C CA . LEU B 1 17 ? -36.863 24.198 15.819 1.00 38.35 17 LEU C CA 1
ATOM 1408 C C . LEU B 1 17 ? -37.789 25.390 15.553 1.00 41.43 17 LEU C C 1
ATOM 1409 O O . LEU B 1 17 ? -37.264 26.487 15.351 1.00 43.17 17 LEU C O 1
ATOM 1414 N N . ILE B 1 18 ? -39.097 25.218 15.772 1.00 37.73 18 ILE C N 1
ATOM 1415 C CA . ILE B 1 18 ? -40.090 26.330 15.680 1.00 45.23 18 ILE C CA 1
ATOM 1416 C C . ILE B 1 18 ? -39.730 27.403 16.712 1.00 45.67 18 ILE C C 1
ATOM 1417 O O . ILE B 1 18 ? -39.775 28.590 16.356 1.00 49.29 18 ILE C O 1
ATOM 1422 N N . GLU B 1 19 ? -39.439 27.003 17.954 1.00 47.62 19 GLU C N 1
ATOM 1423 C CA . GLU B 1 19 ? -39.110 27.958 19.051 1.00 49.10 19 GLU C CA 1
ATOM 1424 C C . GLU B 1 19 ? -37.826 28.713 18.681 1.00 46.24 19 GLU C C 1
ATOM 1425 O O . GLU B 1 19 ? -37.805 29.944 18.815 1.00 45.95 19 GLU C O 1
ATOM 1431 N N . CYS B 1 20 ? -36.829 28.001 18.161 1.00 42.25 20 CYS C N 1
ATOM 1432 C CA . CYS B 1 20 ? -35.569 28.609 17.658 1.00 41.83 20 CYS C CA 1
ATOM 1433 C C . CYS B 1 20 ? -35.884 29.640 16.565 1.00 40.84 20 CYS C C 1
ATOM 1434 O O . CYS B 1 20 ? -35.402 30.789 16.677 1.00 42.19 20 CYS C O 1
ATOM 1437 N N . ILE B 1 21 ? -36.667 29.254 15.553 1.00 39.15 21 ILE C N 1
ATOM 1438 C CA . ILE B 1 21 ? -37.031 30.160 14.422 1.00 40.96 21 ILE C CA 1
ATOM 1439 C C . ILE B 1 21 ? -37.819 31.347 14.980 1.00 49.10 21 ILE C C 1
ATOM 1440 O O . ILE B 1 21 ? -37.545 32.485 14.557 1.00 44.43 21 ILE C O 1
ATOM 1445 N N . TYR B 1 22 ? -38.807 31.079 15.839 1.00 46.40 22 TYR C N 1
ATOM 1446 C CA . TYR B 1 22 ? -39.678 32.111 16.457 1.00 44.71 22 TYR C CA 1
ATOM 1447 C C . TYR B 1 22 ? -38.801 33.207 17.069 1.00 42.11 22 TYR C C 1
ATOM 1448 O O . TYR B 1 22 ? -39.040 34.403 16.791 1.00 53.18 22 TYR C O 1
ATOM 1457 N N . HIS B 1 23 ? -37.812 32.812 17.870 1.00 51.00 23 HIS C N 1
ATOM 1458 C CA . HIS B 1 23 ? -36.911 33.740 18.604 1.00 55.26 23 HIS C CA 1
ATOM 1459 C C . HIS B 1 23 ? -36.058 34.522 17.599 1.00 54.31 23 HIS C C 1
ATOM 1460 O O . HIS B 1 23 ? -36.007 35.754 17.710 1.00 52.16 23 HIS C O 1
ATOM 1467 N N . GLU B 1 24 ? -35.520 33.835 16.587 1.00 48.93 24 GLU C N 1
ATOM 1468 C CA . GLU B 1 24 ? -34.676 34.458 15.533 1.00 48.75 24 GLU C CA 1
ATOM 1469 C C . GLU B 1 24 ? -35.488 35.538 14.808 1.00 51.73 24 GLU C C 1
ATOM 1470 O O . GLU B 1 24 ? -34.964 36.665 14.659 1.00 47.74 24 GLU C O 1
ATOM 1476 N N . LEU B 1 25 ? -36.759 35.250 14.506 1.00 51.92 25 LEU C N 1
ATOM 1477 C CA . LEU B 1 25 ? -37.662 36.193 13.792 1.00 47.45 25 LEU C CA 1
ATOM 1478 C C . LEU B 1 25 ? -37.991 37.383 14.706 1.00 60.21 25 LEU C C 1
ATOM 1479 O O . LEU B 1 25 ? -38.056 38.517 14.190 1.00 53.29 25 LEU C O 1
ATOM 1484 N N . GLU B 1 26 ? -38.200 37.130 16.004 1.00 54.71 26 GLU C N 1
ATOM 1485 C CA . GLU B 1 26 ? -38.604 38.178 16.981 1.00 65.22 26 GLU C CA 1
ATOM 1486 C C . GLU B 1 26 ? -37.397 39.070 17.298 1.00 63.83 26 GLU C C 1
ATOM 1487 O O . GLU B 1 26 ? -37.613 40.239 17.658 1.00 71.11 26 GLU C O 1
ATOM 1493 N N . ASN B 1 27 ? -36.182 38.563 17.072 1.00 69.21 27 ASN C N 1
ATOM 1494 C CA . ASN B 1 27 ? -34.919 39.317 17.299 1.00 72.77 27 ASN C CA 1
ATOM 1495 C C . ASN B 1 27 ? -34.585 40.133 16.046 1.00 69.59 27 ASN C C 1
ATOM 1496 O O . ASN B 1 27 ? -34.762 41.365 16.080 1.00 79.80 27 ASN C O 1
ATOM 1501 N N . GLY B 1 28 ? -34.143 39.461 14.979 1.00 61.93 28 GLY C N 1
ATOM 1502 C CA . GLY B 1 28 ? -33.532 40.097 13.796 1.00 58.13 28 GLY C CA 1
ATOM 1503 C C . GLY B 1 28 ? -34.580 40.610 12.825 1.00 54.04 28 GLY C C 1
ATOM 1504 O O . GLY B 1 28 ? -34.215 41.413 11.942 1.00 54.57 28 GLY C O 1
ATOM 1505 N N . GLY B 1 29 ? -35.764 39.995 12.834 1.00 47.15 29 GLY C N 1
ATOM 1506 C CA . GLY B 1 29 ? -36.935 40.423 12.044 1.00 47.61 29 GLY C CA 1
ATOM 1507 C C . GLY B 1 29 ? -36.807 40.079 10.564 1.00 45.61 29 GLY C C 1
ATOM 1508 O O . GLY B 1 29 ? -37.654 40.551 9.783 1.00 48.01 29 GLY C O 1
ATOM 1509 N N . THR B 1 30 ? -35.824 39.255 10.182 1.00 47.15 30 THR C N 1
ATOM 1510 C CA . THR B 1 30 ? -35.624 38.901 8.749 1.00 44.90 30 THR C CA 1
ATOM 1511 C C . THR B 1 30 ? -34.999 37.509 8.626 1.00 40.53 30 THR C C 1
ATOM 1512 O O . THR B 1 30 ? -34.041 37.212 9.366 1.00 50.87 30 THR C O 1
ATOM 1516 N N . ILE B 1 31 ? -35.537 36.698 7.711 1.00 41.12 31 ILE C N 1
ATOM 1517 C CA . ILE B 1 31 ? -35.113 35.293 7.452 1.00 40.97 31 ILE C CA 1
ATOM 1518 C C . ILE B 1 31 ? -35.087 35.068 5.938 1.00 41.23 31 ILE C C 1
ATOM 1519 O O . ILE B 1 31 ? -36.103 35.371 5.267 1.00 37.63 31 ILE C O 1
ATOM 1524 N N . LEU B 1 32 ? -33.956 34.583 5.428 1.00 41.88 32 LEU C N 1
ATOM 1525 C CA . LEU B 1 32 ? -33.818 34.103 4.033 1.00 42.87 32 LEU C CA 1
ATOM 1526 C C . LEU B 1 32 ? -34.059 32.590 3.991 1.00 40.94 32 LEU C C 1
ATOM 1527 O O . LEU B 1 32 ? -33.563 31.880 4.885 1.00 41.41 32 LEU C O 1
ATOM 1532 N N . LEU B 1 33 ? -34.884 32.141 3.048 1.00 38.26 33 LEU C N 1
ATOM 1533 C CA . LEU B 1 33 ? -35.128 30.702 2.781 1.00 38.25 33 LEU C CA 1
ATOM 1534 C C . LEU B 1 33 ? -34.267 30.263 1.593 1.00 44.46 33 LEU C C 1
ATOM 1535 O O . LEU B 1 33 ? -34.280 30.973 0.565 1.00 43.03 33 LEU C O 1
ATOM 1540 N N . LEU B 1 34 ? -33.397 29.266 1.800 1.00 37.88 34 LEU C N 1
ATOM 1541 C CA . LEU B 1 34 ? -32.461 28.771 0.753 1.00 36.99 34 LEU C CA 1
ATOM 1542 C C . LEU B 1 34 ? -32.787 27.309 0.417 1.00 42.46 34 LEU C C 1
ATOM 1543 O O . LEU B 1 34 ? -32.939 26.496 1.361 1.00 48.04 34 LEU C O 1
ATOM 1548 N N . THR B 1 35 ? -32.830 26.985 -0.877 1.00 42.02 35 THR C N 1
ATOM 1549 C CA . THR B 1 35 ? -32.936 25.590 -1.387 1.00 43.85 35 THR C CA 1
ATOM 1550 C C . THR B 1 35 ? -31.694 25.266 -2.229 1.00 41.62 35 THR C C 1
ATOM 1551 O O . THR B 1 35 ? -31.388 26.043 -3.149 1.00 42.07 35 THR C O 1
ATOM 1555 N N . LYS B 1 36 ? -30.892 24.299 -1.769 1.00 40.02 36 LYS C N 1
ATOM 1556 C CA . LYS B 1 36 ? -29.543 23.984 -2.311 1.00 44.64 36 LYS C CA 1
ATOM 1557 C C . LYS B 1 36 ? -28.699 25.263 -2.336 1.00 39.22 36 LYS C C 1
ATOM 1558 O O . LYS B 1 36 ? -27.935 25.449 -3.296 1.00 44.15 36 LYS C O 1
ATOM 1564 N N . ASN B 1 37 ? -28.715 26.020 -1.234 1.00 40.30 37 ASN C N 1
ATOM 1565 C CA . ASN B 1 37 ? -27.825 27.188 -1.024 1.00 41.52 37 ASN C CA 1
ATOM 1566 C C . ASN B 1 37 ? -28.088 28.209 -2.135 1.00 39.36 37 ASN C C 1
ATOM 1567 O O . ASN B 1 37 ? -27.145 28.929 -2.510 1.00 43.48 37 ASN C O 1
ATOM 1572 N N . ILE B 1 38 ? -29.359 28.363 -2.516 1.00 43.02 38 ILE C N 1
ATOM 1573 C CA . ILE B 1 38 ? -29.867 29.448 -3.406 1.00 47.54 38 ILE C CA 1
ATOM 1574 C C . ILE B 1 38 ? -31.075 30.098 -2.728 1.00 42.61 38 ILE C C 1
ATOM 1575 O O . ILE B 1 38 ? -32.005 29.361 -2.359 1.00 44.90 38 ILE C O 1
ATOM 1580 N N . VAL B 1 39 ? -31.009 31.411 -2.485 1.00 46.17 39 VAL C N 1
ATOM 1581 C CA . VAL B 1 39 ? -32.121 32.192 -1.866 1.00 43.31 39 VAL C CA 1
ATOM 1582 C C . VAL B 1 39 ? -33.350 32.099 -2.773 1.00 42.47 39 VAL C C 1
ATOM 1583 O O . VAL B 1 39 ? -33.238 32.475 -3.950 1.00 49.78 39 VAL C O 1
ATOM 1587 N N . VAL B 1 40 ? -34.466 31.581 -2.251 1.00 42.42 40 VAL C N 1
ATOM 1588 C CA . VAL B 1 40 ? -35.712 31.371 -3.045 1.00 42.78 40 VAL C CA 1
ATOM 1589 C C . VAL B 1 40 ? -36.828 32.237 -2.454 1.00 48.01 40 VAL C C 1
ATOM 1590 O O . VAL B 1 40 ? -37.748 32.595 -3.210 1.00 43.93 40 VAL C O 1
ATOM 1594 N N . SER B 1 41 ? -36.680 32.669 -1.198 1.00 48.58 41 SER C N 1
ATOM 1595 C CA . SER B 1 41 ? -37.710 33.498 -0.521 1.00 44.23 41 SER C CA 1
ATOM 1596 C C . SER B 1 41 ? -37.085 34.335 0.601 1.00 42.26 41 SER C C 1
ATOM 1597 O O . SER B 1 41 ? -35.925 34.060 0.996 1.00 39.05 41 SER C O 1
ATOM 1600 N N . GLU B 1 42 ? -37.867 35.277 1.136 1.00 40.84 42 GLU C N 1
ATOM 1601 C CA . GLU B 1 42 ? -37.466 36.194 2.234 1.00 43.54 42 GLU C CA 1
ATOM 1602 C C . GLU B 1 42 ? -38.715 36.565 3.038 1.00 46.42 42 GLU C C 1
ATOM 1603 O O . GLU B 1 42 ? -39.746 36.880 2.416 1.00 46.51 42 GLU C O 1
ATOM 1609 N N . ILE B 1 43 ? -38.652 36.424 4.360 1.00 42.19 43 ILE C N 1
ATOM 1610 C CA . ILE B 1 43 ? -39.697 36.955 5.276 1.00 42.99 43 ILE C CA 1
ATOM 1611 C C . ILE B 1 43 ? -39.063 38.014 6.173 1.00 38.86 43 ILE C C 1
ATOM 1612 O O . ILE B 1 43 ? -38.052 37.705 6.832 1.00 47.20 43 ILE C O 1
ATOM 1617 N N . SER B 1 44 ? -39.516 39.258 6.031 1.00 45.35 44 SER C N 1
ATOM 1618 C CA . SER B 1 44 ? -38.944 40.425 6.746 1.00 45.39 44 SER C CA 1
ATOM 1619 C C . SER B 1 44 ? -40.074 41.260 7.345 1.00 42.92 44 SER C C 1
ATOM 1620 O O . SER B 1 44 ? -41.128 41.373 6.705 1.00 44.75 44 SER C O 1
ATOM 1623 N N . TYR B 1 45 ? -39.901 41.692 8.591 1.00 45.27 45 TYR C N 1
ATOM 1624 C CA . TYR B 1 45 ? -40.841 42.615 9.267 1.00 47.46 45 TYR C CA 1
ATOM 1625 C C . TYR B 1 45 ? -40.571 44.040 8.777 1.00 43.35 45 TYR C C 1
ATOM 1626 O O . TYR B 1 45 ? -39.471 44.542 9.044 1.00 42.89 45 TYR C O 1
ATOM 1635 N N . ILE B 1 46 ? -41.431 44.535 7.883 1.00 54.29 46 ILE C N 1
ATOM 1636 C CA . ILE B 1 46 ? -41.373 45.907 7.295 1.00 50.67 46 ILE C CA 1
ATOM 1637 C C . ILE B 1 46 ? -42.656 46.651 7.681 1.00 52.53 46 ILE C C 1
ATOM 1638 O O . ILE B 1 46 ? -43.740 46.199 7.274 1.00 58.21 46 ILE C O 1
ATOM 1643 N N . GLY B 1 47 ? -42.530 47.726 8.464 1.00 51.31 47 GLY C N 1
ATOM 1644 C CA . GLY B 1 47 ? -43.669 48.519 8.969 1.00 58.39 47 GLY C CA 1
ATOM 1645 C C . GLY B 1 47 ? -44.270 47.903 10.221 1.00 61.10 47 GLY C C 1
ATOM 1646 O O . GLY B 1 47 ? -43.600 47.925 11.270 1.00 65.09 47 GLY C O 1
ATOM 1647 N N . ASN B 1 48 ? -45.470 47.328 10.106 1.00 63.28 48 ASN C N 1
ATOM 1648 C CA . ASN B 1 48 ? -46.206 46.706 11.240 1.00 68.89 48 ASN C CA 1
ATOM 1649 C C . ASN B 1 48 ? -46.615 45.274 10.866 1.00 64.96 48 ASN C C 1
ATOM 1650 O O . ASN B 1 48 ? -47.327 44.642 11.674 1.00 59.80 48 ASN C O 1
ATOM 1655 N N . THR B 1 49 ? -46.110 44.754 9.738 1.00 57.01 49 THR C N 1
ATOM 1656 C CA . THR B 1 49 ? -46.433 43.385 9.248 1.00 55.50 49 THR C CA 1
ATOM 1657 C C . THR B 1 49 ? -45.174 42.710 8.692 1.00 57.13 49 THR C C 1
ATOM 1658 O O . THR B 1 49 ? -44.276 43.421 8.192 1.00 46.50 49 THR C O 1
ATOM 1662 N N . TYR B 1 50 ? -45.189 41.379 8.658 1.00 51.85 50 TYR C N 1
ATOM 1663 C CA . TYR B 1 50 ? -44.213 40.555 7.908 1.00 50.00 50 TYR C CA 1
ATOM 1664 C C . TYR B 1 50 ? -44.625 40.521 6.437 1.00 48.98 50 TYR C C 1
ATOM 1665 O O . TYR B 1 50 ? -45.838 40.546 6.152 1.00 48.94 50 TYR C O 1
ATOM 1674 N N . LYS B 1 51 ? -43.635 40.601 5.543 1.00 51.49 51 LYS C N 1
ATOM 1675 C CA . LYS B 1 51 ? -43.825 40.508 4.072 1.00 50.04 51 LYS C CA 1
ATOM 1676 C C . LYS B 1 51 ? -43.049 39.300 3.541 1.00 47.97 51 LYS C C 1
ATOM 1677 O O . LYS B 1 51 ? -41.918 39.063 4.020 1.00 52.31 51 LYS C O 1
ATOM 1683 N N . TYR B 1 52 ? -43.678 38.532 2.650 1.00 52.69 52 TYR C N 1
ATOM 1684 C CA . TYR B 1 52 ? -43.121 37.292 2.053 1.00 54.64 52 TYR C CA 1
ATOM 1685 C C . TYR B 1 52 ? -42.734 37.568 0.597 1.00 55.99 52 TYR C C 1
ATOM 1686 O O . TYR B 1 52 ? -43.640 37.690 -0.252 1.00 53.78 52 TYR C O 1
ATOM 1695 N N . PHE B 1 53 ? -41.433 37.773 0.355 1.00 55.49 53 PHE C N 1
ATOM 1696 C CA . PHE B 1 53 ? -40.834 38.009 -0.986 1.00 49.76 53 PHE C CA 1
ATOM 1697 C C . PHE B 1 53 ? -40.367 36.676 -1.571 1.00 56.12 53 PHE C C 1
ATOM 1698 O O . PHE B 1 53 ? -39.506 36.017 -0.952 1.00 53.34 53 PHE C O 1
ATOM 1706 N N . THR B 1 54 ? -40.889 36.314 -2.742 1.00 51.49 54 THR C N 1
ATOM 1707 C CA . THR B 1 54 ? -40.425 35.123 -3.499 1.00 54.69 54 THR C CA 1
ATOM 1708 C C . THR B 1 54 ? -39.580 35.592 -4.689 1.00 54.31 54 THR C C 1
ATOM 1709 O O . THR B 1 54 ? -39.936 36.627 -5.289 1.00 51.89 54 THR C O 1
ATOM 1713 N N . PHE B 1 55 ? -38.412 34.969 -4.881 1.00 50.48 55 PHE C N 1
ATOM 1714 C CA . PHE B 1 55 ? -37.420 35.333 -5.926 1.00 48.32 55 PHE C CA 1
ATOM 1715 C C . PHE B 1 55 ? -37.385 34.235 -6.998 1.00 57.02 55 PHE C C 1
ATOM 1716 O O . PHE B 1 55 ? -37.818 33.104 -6.714 1.00 56.00 55 PHE C O 1
ATOM 1724 N N . ASN B 1 56 ? -36.861 34.557 -8.187 1.00 60.03 56 ASN C N 1
ATOM 1725 C CA . ASN B 1 56 ? -36.543 33.548 -9.234 1.00 66.72 56 ASN C CA 1
ATOM 1726 C C . ASN B 1 56 ? -35.033 33.273 -9.223 1.00 64.49 56 ASN C C 1
ATOM 1727 O O . ASN B 1 56 ? -34.346 33.768 -8.304 1.00 56.80 56 ASN C O 1
ATOM 1732 N N . ASP B 1 57 ? -34.573 32.391 -10.115 1.00 71.28 57 ASP C N 1
ATOM 1733 C CA . ASP B 1 57 ? -33.163 31.921 -10.166 1.00 74.08 57 ASP C CA 1
ATOM 1734 C C . ASP B 1 57 ? -32.251 33.099 -10.533 1.00 77.40 57 ASP C C 1
ATOM 1735 O O . ASP B 1 57 ? -31.059 33.049 -10.176 1.00 84.79 57 ASP C O 1
ATOM 1740 N N . ASN B 1 58 ? -32.821 34.164 -11.114 1.00 73.03 58 ASN C N 1
ATOM 1741 C CA . ASN B 1 58 ? -32.078 35.404 -11.473 1.00 63.57 58 ASN C CA 1
ATOM 1742 C C . ASN B 1 58 ? -32.182 36.416 -10.325 1.00 69.88 58 ASN C C 1
ATOM 1743 O O . ASN B 1 58 ? -31.833 37.600 -10.541 1.00 58.80 58 ASN C O 1
ATOM 1748 N N . HIS B 1 59 ? -32.639 35.963 -9.153 1.00 64.72 59 HIS C N 1
ATOM 1749 C CA . HIS B 1 59 ? -32.703 36.786 -7.915 1.00 62.64 59 HIS C CA 1
ATOM 1750 C C . HIS B 1 59 ? -33.613 38.002 -8.139 1.00 59.58 59 HIS C C 1
ATOM 1751 O O . HIS B 1 59 ? -33.387 39.030 -7.474 1.00 61.41 59 HIS C O 1
ATOM 1758 N N . ASP B 1 60 ? -34.617 37.872 -9.014 1.00 56.95 60 ASP C N 1
ATOM 1759 C CA . ASP B 1 60 ? -35.640 38.927 -9.257 1.00 65.27 60 ASP C CA 1
ATOM 1760 C C . ASP B 1 60 ? -36.840 38.694 -8.332 1.00 70.64 60 ASP C C 1
ATOM 1761 O O . ASP B 1 60 ? -37.440 37.600 -8.409 1.00 65.35 60 ASP C O 1
ATOM 1766 N N . LEU B 1 61 ? -37.236 39.724 -7.578 1.00 71.32 61 LEU C N 1
ATOM 1767 C CA . LEU B 1 61 ? -38.525 39.757 -6.836 1.00 78.13 61 LEU C CA 1
ATOM 1768 C C . LEU B 1 61 ? -39.668 39.446 -7.802 1.00 65.65 61 LEU C C 1
ATOM 1769 O O . LEU B 1 61 ? -39.930 40.277 -8.683 1.00 67.43 61 LEU C O 1
ATOM 1774 N N . ILE B 1 62 ? -40.275 38.266 -7.661 1.00 68.00 62 ILE C N 1
ATOM 1775 C CA . ILE B 1 62 ? -41.357 37.757 -8.555 1.00 70.89 62 ILE C CA 1
ATOM 1776 C C . ILE B 1 62 ? -42.699 37.891 -7.821 1.00 74.03 62 ILE C C 1
ATOM 1777 O O . ILE B 1 62 ? -43.747 37.914 -8.507 1.00 62.78 62 ILE C O 1
ATOM 1782 N N . SER B 1 63 ? -42.652 38.131 -6.504 1.00 63.01 63 SER C N 1
ATOM 1783 C CA . SER B 1 63 ? -43.858 38.200 -5.635 1.00 65.53 63 SER C CA 1
ATOM 1784 C C . SER B 1 63 ? -43.550 38.997 -4.359 1.00 65.71 63 SER C C 1
ATOM 1785 O O . SER B 1 63 ? -42.387 38.978 -3.903 1.00 60.71 63 SER C O 1
ATOM 1788 N N . LYS B 1 64 ? -44.572 39.645 -3.797 1.00 56.04 64 LYS C N 1
ATOM 1789 C CA . LYS B 1 64 ? -44.530 40.300 -2.464 1.00 62.17 64 LYS C CA 1
ATOM 1790 C C . LYS B 1 64 ? -45.911 40.182 -1.817 1.00 65.01 64 LYS C C 1
ATOM 1791 O O . LYS B 1 64 ? -46.886 40.643 -2.434 1.00 63.02 64 LYS C O 1
ATOM 1797 N N . GLU B 1 65 ? -46.000 39.471 -0.692 1.00 62.91 65 GLU C N 1
ATOM 1798 C CA . GLU B 1 65 ? -47.288 39.173 -0.015 1.00 61.66 65 GLU C CA 1
ATOM 1799 C C . GLU B 1 65 ? -47.252 39.742 1.406 1.00 60.31 65 GLU C C 1
ATOM 1800 O O . GLU B 1 65 ? -46.401 39.296 2.200 1.00 62.72 65 GLU C O 1
ATOM 1806 N N . ASP B 1 66 ? -48.117 40.718 1.697 1.00 56.97 66 ASP C N 1
ATOM 1807 C CA . ASP B 1 66 ? -48.365 41.184 3.086 1.00 61.31 66 ASP C CA 1
ATOM 1808 C C . ASP B 1 66 ? -49.043 40.052 3.860 1.00 57.93 66 ASP C C 1
ATOM 1809 O O . ASP B 1 66 ? -50.169 39.680 3.483 1.00 56.20 66 ASP C O 1
ATOM 1814 N N . LEU B 1 67 ? -48.310 39.426 4.785 1.00 56.13 67 LEU C N 1
ATOM 1815 C CA . LEU B 1 67 ? -48.827 38.326 5.645 1.00 59.02 67 LEU C CA 1
ATOM 1816 C C . LEU B 1 67 ? -49.847 38.894 6.639 1.00 60.73 67 LEU C C 1
ATOM 1817 O O . LEU B 1 67 ? -50.462 38.099 7.370 1.00 71.71 67 LEU C O 1
ATOM 1822 N N . LYS B 1 68 ? -49.971 40.225 6.692 1.00 60.89 68 LYS C N 1
ATOM 1823 C CA . LYS B 1 68 ? -51.022 40.945 7.466 1.00 66.74 68 LYS C CA 1
ATOM 1824 C C . LYS B 1 68 ? -50.966 40.514 8.939 1.00 61.45 68 LYS C C 1
ATOM 1825 O O . LYS B 1 68 ? -50.043 40.957 9.645 1.00 63.10 68 LYS C O 1
ATOM 1831 N N . GLY B 1 69 ? -51.954 39.733 9.391 1.00 64.74 69 GLY C N 1
ATOM 1832 C CA . GLY B 1 69 ? -52.148 39.383 10.813 1.00 62.29 69 GLY C CA 1
ATOM 1833 C C . GLY B 1 69 ? -51.198 38.284 11.260 1.00 61.05 69 GLY C C 1
ATOM 1834 O O . GLY B 1 69 ? -51.087 38.057 12.483 1.00 64.72 69 GLY C O 1
ATOM 1835 N N . ALA B 1 70 ? -50.521 37.637 10.309 1.00 60.23 70 ALA C N 1
ATOM 1836 C CA . ALA B 1 70 ? -49.640 36.476 10.575 1.00 52.10 70 ALA C CA 1
ATOM 1837 C C . ALA B 1 70 ? -48.702 36.800 11.740 1.00 55.49 70 ALA C C 1
ATOM 1838 O O . ALA B 1 70 ? -47.953 37.793 11.648 1.00 59.91 70 ALA C O 1
ATOM 1840 N N . THR B 1 71 ? -48.707 35.943 12.760 1.00 57.16 71 THR C N 1
ATOM 1841 C CA . THR B 1 71 ? -47.836 36.046 13.958 1.00 56.42 71 THR C CA 1
ATOM 1842 C C . THR B 1 71 ? -46.476 35.412 13.646 1.00 53.72 71 THR C C 1
ATOM 1843 O O . THR B 1 71 ? -46.438 34.511 12.790 1.00 51.13 71 THR C O 1
ATOM 1847 N N . SER B 1 72 ? -45.449 35.757 14.429 1.00 55.89 72 SER C N 1
ATOM 1848 C CA . SER B 1 72 ? -44.081 35.193 14.312 1.00 61.51 72 SER C CA 1
ATOM 1849 C C . SER B 1 72 ? -44.108 33.679 14.559 1.00 60.19 72 SER C C 1
ATOM 1850 O O . SER B 1 72 ? -43.354 32.961 13.880 1.00 56.47 72 SER C O 1
ATOM 1853 N N . LYS B 1 73 ? -44.937 33.217 15.502 1.00 55.38 73 LYS C N 1
ATOM 1854 C CA . LYS B 1 73 ? -45.057 31.774 15.847 1.00 51.17 73 LYS C CA 1
ATOM 1855 C C . LYS B 1 73 ? -45.700 31.029 14.676 1.00 48.67 73 LYS C C 1
ATOM 1856 O O . LYS B 1 73 ? -45.211 29.936 14.333 1.00 53.11 73 LYS C O 1
ATOM 1862 N N . ASN B 1 74 ? -46.739 31.608 14.068 1.00 43.62 74 ASN C N 1
ATOM 1863 C CA . ASN B 1 74 ? -47.447 30.998 12.914 1.00 44.93 74 ASN C CA 1
ATOM 1864 C C . ASN B 1 74 ? -46.497 30.955 11.715 1.00 44.96 74 ASN C C 1
ATOM 1865 O O . ASN B 1 74 ? -46.527 29.951 10.988 1.00 44.82 74 ASN C O 1
ATOM 1870 N N . ILE B 1 75 ? -45.649 31.973 11.552 1.00 45.97 75 ILE C N 1
ATOM 1871 C CA . ILE B 1 75 ? -44.671 32.018 10.424 1.00 44.97 75 ILE C CA 1
ATOM 1872 C C . ILE B 1 75 ? -43.553 31.007 10.698 1.00 40.94 75 ILE C C 1
ATOM 1873 O O . ILE B 1 75 ? -43.261 30.209 9.794 1.00 47.14 75 ILE C O 1
ATOM 1878 N N . ALA B 1 76 ? -43.080 30.927 11.946 1.00 42.78 76 ALA C N 1
ATOM 1879 C CA . ALA B 1 76 ? -42.087 29.909 12.363 1.00 43.29 76 ALA C CA 1
ATOM 1880 C C . ALA B 1 76 ? -42.588 28.512 11.974 1.00 42.74 76 ALA C C 1
ATOM 1881 O O . ALA B 1 76 ? -41.760 27.688 11.557 1.00 39.55 76 ALA C O 1
ATOM 1883 N N . LYS B 1 77 ? -43.878 28.240 12.189 1.00 44.27 77 LYS C N 1
ATOM 1884 C CA . LYS B 1 77 ? -44.500 26.923 11.881 1.00 53.15 77 LYS C CA 1
ATOM 1885 C C . LYS B 1 77 ? -44.484 26.688 10.366 1.00 47.54 77 LYS C C 1
ATOM 1886 O O . LYS B 1 77 ? -44.130 25.576 9.957 1.00 42.64 77 LYS C O 1
ATOM 1892 N N . MET B 1 78 ? -44.845 27.708 9.576 1.00 50.57 78 MET C N 1
ATOM 1893 C CA . MET B 1 78 ? -44.839 27.668 8.085 1.00 52.83 78 MET C CA 1
ATOM 1894 C C . MET B 1 78 ? -43.418 27.393 7.586 1.00 45.28 78 MET C C 1
ATOM 1895 O O . MET B 1 78 ? -43.260 26.530 6.694 1.00 38.38 78 MET C O 1
ATOM 1900 N N . ILE B 1 79 ? -42.413 28.003 8.220 1.00 44.10 79 ILE C N 1
ATOM 1901 C CA . ILE B 1 79 ? -40.979 27.813 7.852 1.00 44.17 79 ILE C CA 1
ATOM 1902 C C . ILE B 1 79 ? -40.546 26.386 8.221 1.00 40.22 79 ILE C C 1
ATOM 1903 O O . ILE B 1 79 ? -39.878 25.748 7.384 1.00 38.92 79 ILE C O 1
ATOM 1908 N N . TYR B 1 80 ? -41.002 25.862 9.364 1.00 37.99 80 TYR C N 1
ATOM 1909 C CA . TYR B 1 80 ? -40.696 24.458 9.754 1.00 43.66 80 TYR C CA 1
ATOM 1910 C C . TYR B 1 80 ? -41.302 23.493 8.727 1.00 41.71 80 TYR C C 1
ATOM 1911 O O . TYR B 1 80 ? -40.628 22.532 8.337 1.00 45.97 80 TYR C O 1
ATOM 1920 N N . ASN B 1 81 ? -42.547 23.740 8.314 1.00 44.31 81 ASN C N 1
ATOM 1921 C CA . ASN B 1 81 ? -43.295 22.839 7.395 1.00 49.44 81 ASN C CA 1
ATOM 1922 C C . ASN B 1 81 ? -42.580 22.799 6.037 1.00 44.58 81 ASN C C 1
ATOM 1923 O O . ASN B 1 81 ? -42.344 21.682 5.542 1.00 50.56 81 ASN C O 1
ATOM 1928 N N . TRP B 1 82 ? -42.021 23.934 5.608 1.00 46.23 82 TRP C N 1
ATOM 1929 C CA . TRP B 1 82 ? -41.174 24.044 4.388 1.00 43.59 82 TRP C CA 1
ATOM 1930 C C . TRP B 1 82 ? -39.892 23.216 4.564 1.00 39.53 82 TRP C C 1
ATOM 1931 O O . TRP B 1 82 ? -39.515 22.494 3.623 1.00 40.58 82 TRP C O 1
ATOM 1942 N N . ILE B 1 83 ? -39.214 23.356 5.706 1.00 44.61 83 ILE C N 1
ATOM 1943 C CA . ILE B 1 83 ? -37.927 22.651 5.980 1.00 41.52 83 ILE C CA 1
ATOM 1944 C C . ILE B 1 83 ? -38.173 21.137 5.952 1.00 39.67 83 ILE C C 1
ATOM 1945 O O . ILE B 1 83 ? -37.422 20.441 5.259 1.00 38.04 83 ILE C O 1
ATOM 1950 N N . ILE B 1 84 ? -39.146 20.649 6.727 1.00 43.18 84 ILE C N 1
ATOM 1951 C CA . ILE B 1 84 ? -39.262 19.199 7.074 1.00 51.63 84 ILE C CA 1
ATOM 1952 C C . ILE B 1 84 ? -39.677 18.404 5.827 1.00 50.62 84 ILE C C 1
ATOM 1953 O O . ILE B 1 84 ? -39.423 17.179 5.803 1.00 54.32 84 ILE C O 1
ATOM 1958 N N . LYS B 1 85 ? -40.168 19.094 4.789 1.00 48.05 85 LYS C N 1
ATOM 1959 C CA . LYS B 1 85 ? -40.562 18.477 3.490 1.00 50.31 85 LYS C CA 1
ATOM 1960 C C . LYS B 1 85 ? -39.306 18.042 2.723 1.00 46.04 85 LYS C C 1
ATOM 1961 O O . LYS B 1 85 ? -39.398 17.090 1.921 1.00 43.56 85 LYS C O 1
ATOM 1967 N N . ASN B 1 86 ? -38.203 18.767 2.899 1.00 48.17 86 ASN C N 1
ATOM 1968 C CA . ASN B 1 86 ? -36.970 18.582 2.091 1.00 48.27 86 ASN C CA 1
ATOM 1969 C C . ASN B 1 86 ? -35.762 18.974 2.940 1.00 43.09 86 ASN C C 1
ATOM 1970 O O . ASN B 1 86 ? -35.061 19.935 2.627 1.00 42.84 86 ASN C O 1
ATOM 1975 N N . PRO B 1 87 ? -35.518 18.278 4.073 1.00 46.08 87 PRO C N 1
ATOM 1976 C CA . PRO B 1 87 ? -34.672 18.814 5.139 1.00 48.26 87 PRO C CA 1
ATOM 1977 C C . PRO B 1 87 ? -33.188 18.885 4.752 1.00 42.74 87 PRO C C 1
ATOM 1978 O O . PRO B 1 87 ? -32.451 19.572 5.426 1.00 47.27 87 PRO C O 1
ATOM 1982 N N . GLN B 1 88 ? -32.786 18.155 3.711 1.00 43.94 88 GLN C N 1
ATOM 1983 C CA . GLN B 1 88 ? -31.366 18.058 3.278 1.00 56.25 88 GLN C CA 1
ATOM 1984 C C . GLN B 1 88 ? -31.009 19.267 2.401 1.00 62.02 88 GLN C C 1
ATOM 1985 O O . GLN B 1 88 ? -29.803 19.526 2.223 1.00 70.48 88 GLN C O 1
ATOM 1991 N N . ASN B 1 89 ? -32.011 19.987 1.883 1.00 49.43 89 ASN C N 1
ATOM 1992 C CA . ASN B 1 89 ? -31.774 21.025 0.843 1.00 46.80 89 ASN C CA 1
ATOM 1993 C C . ASN B 1 89 ? -32.328 22.374 1.306 1.00 37.07 89 ASN C C 1
ATOM 1994 O O . ASN B 1 89 ? -31.909 23.387 0.742 1.00 38.93 89 ASN C O 1
ATOM 1999 N N . ASN B 1 90 ? -33.256 22.377 2.266 1.00 37.04 90 ASN C N 1
ATOM 2000 C CA . ASN B 1 90 ? -33.993 23.597 2.696 1.00 36.91 90 ASN C CA 1
ATOM 2001 C C . ASN B 1 90 ? -33.388 24.115 4.005 1.00 41.38 90 ASN C C 1
ATOM 2002 O O . ASN B 1 90 ? -33.565 23.458 5.059 1.00 40.04 90 ASN C O 1
ATOM 2007 N N . LYS B 1 91 ? -32.674 25.235 3.930 1.00 33.51 91 LYS C N 1
ATOM 2008 C CA . LYS B 1 91 ? -32.032 25.880 5.102 1.00 33.79 91 LYS C CA 1
ATOM 2009 C C . LYS B 1 91 ? -32.487 27.330 5.176 1.00 39.14 91 LYS C C 1
ATOM 2010 O O . LYS B 1 91 ? -32.962 27.845 4.161 1.00 44.26 91 LYS C O 1
ATOM 2016 N N . ILE B 1 92 ? -32.292 27.972 6.328 1.00 41.16 92 ILE C N 1
ATOM 2017 C CA . ILE B 1 92 ? -32.726 29.379 6.528 1.00 40.56 92 ILE C CA 1
ATOM 2018 C C . ILE B 1 92 ? -31.544 30.187 7.061 1.00 39.58 92 ILE C C 1
ATOM 2019 O O . ILE B 1 92 ? -30.681 29.609 7.761 1.00 37.68 92 ILE C O 1
ATOM 2024 N N . TRP B 1 93 ? -31.461 31.447 6.643 1.00 40.77 93 TRP C N 1
ATOM 2025 C CA . TRP B 1 93 ? -30.499 32.432 7.197 1.00 39.81 93 TRP C CA 1
ATOM 2026 C C . TRP B 1 93 ? -31.270 33.487 7.992 1.00 36.13 93 TRP C C 1
ATOM 2027 O O . TRP B 1 93 ? -32.157 34.123 7.410 1.00 43.47 93 TRP C O 1
ATOM 2038 N N . SER B 1 94 ? -30.907 33.693 9.255 1.00 36.81 94 SER C N 1
ATOM 2039 C CA . SER B 1 94 ? -31.544 34.731 10.103 1.00 44.01 94 SER C CA 1
ATOM 2040 C C . SER B 1 94 ? -30.633 35.955 10.208 1.00 40.58 94 SER C C 1
ATOM 2041 O O . SER B 1 94 ? -29.471 35.794 10.635 1.00 42.53 94 SER C O 1
ATOM 2044 N N . GLY B 1 95 ? -31.205 37.139 10.000 1.00 43.19 95 GLY C N 1
ATOM 2045 C CA . GLY B 1 95 ? -30.550 38.433 10.269 1.00 49.69 95 GLY C CA 1
ATOM 2046 C C . GLY B 1 95 ? -29.935 39.028 9.012 1.00 50.85 95 GLY C C 1
ATOM 2047 O O . GLY B 1 95 ? -30.208 38.508 7.917 1.00 46.17 95 GLY C O 1
ATOM 2048 N N . GLU B 1 96 ? -29.189 40.125 9.167 1.00 52.78 96 GLU C N 1
ATOM 2049 C CA . GLU B 1 96 ? -28.445 40.808 8.072 1.00 61.50 96 GLU C CA 1
ATOM 2050 C C . GLU B 1 96 ? -27.710 39.766 7.229 1.00 43.62 96 GLU C C 1
ATOM 2051 O O . GLU B 1 96 ? -26.938 38.966 7.756 1.00 47.11 96 GLU C O 1
ATOM 2057 N N . PRO B 1 97 ? -27.937 39.730 5.898 1.00 52.52 97 PRO C N 1
ATOM 2058 C CA . PRO B 1 97 ? -27.288 38.742 5.037 1.00 56.69 97 PRO C CA 1
ATOM 2059 C C . PRO B 1 97 ? -25.755 38.823 5.096 1.00 59.87 97 PRO C C 1
ATOM 2060 O O . PRO B 1 97 ? -25.106 37.815 4.860 1.00 63.48 97 PRO C O 1
ATOM 2064 N N . ARG B 1 98 ? -25.215 40.008 5.395 1.00 58.18 98 ARG C N 1
ATOM 2065 C CA . ARG B 1 98 ? -23.754 40.271 5.293 1.00 63.58 98 ARG C CA 1
ATOM 2066 C C . ARG B 1 98 ? -23.084 39.962 6.639 1.00 57.81 98 ARG C C 1
ATOM 2067 O O . ARG B 1 98 ? -23.628 40.367 7.681 1.00 54.92 98 ARG C O 1
ATOM 2075 N N . THR B 1 99 ? -22.008 39.172 6.605 1.00 50.88 99 THR C N 1
ATOM 2076 C CA . THR B 1 99 ? -21.165 38.829 7.780 1.00 47.75 99 THR C CA 1
ATOM 2077 C C . THR B 1 99 ? -19.712 39.197 7.472 1.00 53.79 99 THR C C 1
ATOM 2078 O O . THR B 1 99 ? -19.247 38.888 6.366 1.00 55.34 99 THR C O 1
ATOM 2082 N N . GLN B 1 100 ? -19.045 39.867 8.409 1.00 51.31 100 GLN C N 1
ATOM 2083 C CA . GLN B 1 100 ? -17.600 40.184 8.320 1.00 54.36 100 GLN C CA 1
ATOM 2084 C C . GLN B 1 100 ? -16.803 38.918 8.647 1.00 52.61 100 GLN C C 1
ATOM 2085 O O . GLN B 1 100 ? -17.094 38.292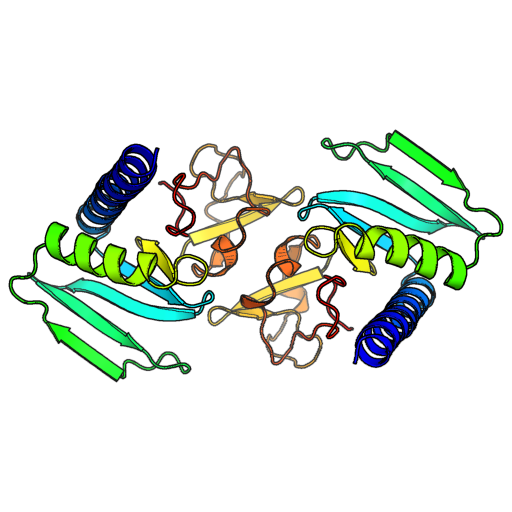 9.686 1.00 49.81 100 GLN C O 1
ATOM 2091 N N . ILE B 1 101 ? -16.002 38.445 7.690 1.00 46.80 101 ILE C N 1
ATOM 2092 C CA . ILE B 1 101 ? -15.220 37.181 7.824 1.00 51.16 101 ILE C CA 1
ATOM 2093 C C . ILE B 1 101 ? -13.753 37.466 7.494 1.00 47.74 101 ILE C C 1
ATOM 2094 O O . ILE B 1 101 ? -13.486 38.450 6.779 1.00 56.81 101 ILE C O 1
ATOM 2099 N N . TYR B 1 102 ? -12.849 36.705 8.106 1.00 54.72 102 TYR C N 1
ATOM 2100 C CA . TYR B 1 102 ? -11.389 36.794 7.865 1.00 58.99 102 TYR C CA 1
ATOM 2101 C C . TYR B 1 102 ? -10.801 35.384 7.856 1.00 59.56 102 TYR C C 1
ATOM 2102 O O . TYR B 1 102 ? -11.132 34.588 8.765 1.00 64.08 102 TYR C O 1
ATOM 2111 N N . PHE B 1 103 ? -9.942 35.100 6.872 1.00 53.76 103 PHE C N 1
ATOM 2112 C CA . PHE B 1 103 ? -9.231 33.804 6.745 1.00 52.56 103 PHE C CA 1
ATOM 2113 C C . PHE B 1 103 ? -7.896 33.876 7.486 1.00 50.97 103 PHE C C 1
ATOM 2114 O O . PHE B 1 103 ? -7.149 34.849 7.266 1.00 58.47 103 PHE C O 1
ATOM 2122 N N . GLU B 1 104 ? -7.564 32.823 8.238 1.00 53.94 104 GLU C N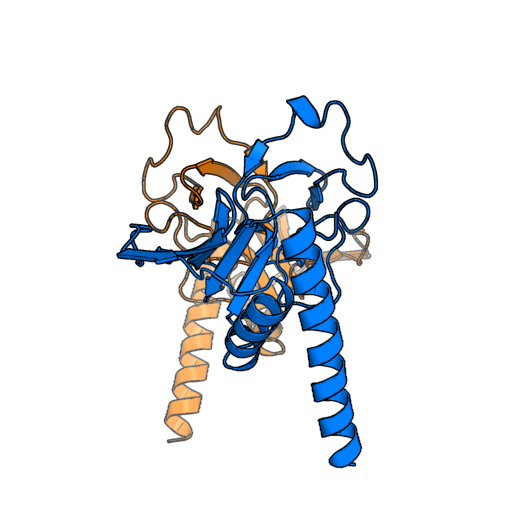 1
ATOM 2123 C CA . GLU B 1 104 ? -6.266 32.686 8.953 1.00 63.23 104 GLU C CA 1
ATOM 2124 C C . GLU B 1 104 ? -6.116 31.250 9.474 1.00 57.38 104 GLU C C 1
ATOM 2125 O O . GLU B 1 104 ? -7.099 30.709 10.013 1.00 56.17 104 GLU C O 1
ATOM 2131 N N . ASN B 1 105 ? -4.930 30.660 9.296 1.00 56.51 105 ASN C N 1
ATOM 2132 C CA . ASN B 1 105 ? -4.564 29.321 9.829 1.00 61.09 105 ASN C CA 1
ATOM 2133 C C . ASN B 1 105 ? -5.576 28.279 9.326 1.00 62.69 105 ASN C C 1
ATOM 2134 O O . ASN B 1 105 ? -5.941 27.376 10.108 1.00 59.38 105 ASN C O 1
ATOM 2139 N N . ASP B 1 106 ? -5.907 28.327 8.031 1.00 61.39 106 ASP C N 1
ATOM 2140 C CA . ASP B 1 106 ? -6.739 27.304 7.339 1.00 57.59 106 ASP C CA 1
ATOM 2141 C C . ASP B 1 106 ? -8.125 27.249 7.995 1.00 54.94 106 ASP C C 1
ATOM 2142 O O . ASP B 1 106 ? -8.765 26.180 7.936 1.00 52.52 106 ASP C O 1
ATOM 2147 N N . LEU B 1 107 ? -8.543 28.363 8.593 1.00 51.53 107 LEU C N 1
ATOM 2148 C CA . LEU B 1 107 ? -9.881 28.456 9.220 1.00 52.60 107 LEU C CA 1
ATOM 2149 C C . LEU B 1 107 ? -10.480 29.824 8.893 1.00 47.66 107 LEU C C 1
ATOM 2150 O O . LEU B 1 107 ? -9.717 30.759 8.665 1.00 49.04 107 LEU C O 1
ATOM 2155 N N . TYR B 1 108 ? -11.801 29.913 8.829 1.00 42.95 108 TYR C N 1
ATOM 2156 C CA . TYR B 1 108 ? -12.480 31.208 8.592 1.00 44.33 108 TYR C CA 1
ATOM 2157 C C . TYR B 1 108 ? -13.015 31.697 9.941 1.00 39.49 108 TYR C C 1
ATOM 2158 O O . TYR B 1 108 ? -13.474 30.861 10.716 1.00 37.99 108 TYR C O 1
ATOM 2167 N N . HIS B 1 109 ? -12.963 33.005 10.196 1.00 47.68 109 HIS C N 1
ATOM 2168 C CA . HIS B 1 109 ? -13.298 33.527 11.550 1.00 44.83 109 HIS C CA 1
ATOM 2169 C C . HIS B 1 109 ? -14.388 34.595 11.531 1.00 41.03 109 HIS C C 1
ATOM 2170 O O . HIS B 1 109 ? -14.422 35.383 10.583 1.00 43.48 109 HIS C O 1
ATOM 2177 N N . THR B 1 110 ? -15.220 34.621 12.569 1.00 41.02 110 THR C N 1
ATOM 2178 C CA . THR B 1 110 ? -16.269 35.659 12.700 1.00 41.47 110 THR C CA 1
ATOM 2179 C C . THR B 1 110 ? -15.951 36.518 13.926 1.00 39.90 110 THR C C 1
ATOM 2180 O O . THR B 1 110 ? -16.532 37.607 14.025 1.00 46.78 110 THR C O 1
ATOM 2184 N N . ASN B 1 111 ? -15.111 36.015 14.829 1.00 45.04 111 ASN C N 1
ATOM 2185 C CA . ASN B 1 111 ? -14.746 36.732 16.084 1.00 52.97 111 ASN C CA 1
ATOM 2186 C C . ASN B 1 111 ? -15.972 36.868 16.996 1.00 52.93 111 ASN C C 1
ATOM 2187 O O . ASN B 1 111 ? -15.975 37.776 17.824 1.00 49.54 111 ASN C O 1
ATOM 2192 N N . TYR B 1 112 ? -16.954 35.977 16.857 1.00 55.20 112 TYR C N 1
ATOM 2193 C CA . TYR B 1 112 ? -18.219 36.053 17.643 1.00 50.82 112 TYR C CA 1
ATOM 2194 C C . TYR B 1 112 ? -17.967 35.600 19.086 1.00 48.57 112 TYR C C 1
ATOM 2195 O O . TYR B 1 112 ? -18.325 36.351 20.005 1.00 51.31 112 TYR C O 1
ATOM 2204 N N . ASN B 1 113 ? -17.518 34.350 19.264 1.00 50.44 113 ASN C N 1
ATOM 2205 C CA . ASN B 1 113 ? -17.401 33.729 20.611 1.00 56.73 113 ASN C CA 1
ATOM 2206 C C . ASN B 1 113 ? -15.977 33.818 21.146 1.00 50.83 113 ASN C C 1
ATOM 2207 O O . ASN B 1 113 ? -15.737 33.230 22.212 1.00 50.78 113 ASN C O 1
ATOM 2212 N N . HIS B 1 114 ? -15.117 34.570 20.462 1.00 62.03 114 HIS C N 1
ATOM 2213 C CA . HIS B 1 114 ? -13.684 34.693 20.839 1.00 62.54 114 HIS C CA 1
ATOM 2214 C C . HIS B 1 114 ? -13.021 35.697 19.895 1.00 65.52 114 HIS C C 1
ATOM 2215 O O . HIS B 1 114 ? -13.335 35.660 18.711 1.00 49.17 114 HIS C O 1
ATOM 2222 N N . LYS B 1 115 ? -12.174 36.581 20.426 1.00 60.79 115 LYS C N 1
ATOM 2223 C CA . LYS B 1 115 ? -11.415 37.535 19.581 1.00 65.22 115 LYS C CA 1
ATOM 2224 C C . LYS B 1 115 ? -10.272 36.769 18.925 1.00 69.31 115 LYS C C 1
ATOM 2225 O O . LYS B 1 115 ? -9.150 36.852 19.452 1.00 70.98 115 LYS C O 1
ATOM 2231 N N . CYS B 1 116 ? -10.554 35.996 17.884 1.00 55.42 116 CYS C N 1
ATOM 2232 C CA . CYS B 1 116 ? -9.492 35.204 17.229 1.00 62.52 116 CYS C CA 1
ATOM 2233 C C . CYS B 1 116 ? -8.595 36.173 16.450 1.00 58.03 116 CYS C C 1
ATOM 2234 O O . CYS B 1 116 ? -7.374 35.976 16.468 1.00 58.26 116 CYS C O 1
ATOM 2237 N N . ILE B 1 117 ? -9.181 37.201 15.834 1.00 49.44 117 ILE C N 1
ATOM 2238 C CA . ILE B 1 117 ? -8.396 38.120 14.967 1.00 62.45 117 ILE C CA 1
ATOM 2239 C C . ILE B 1 117 ? -8.318 39.534 15.552 1.00 65.26 117 ILE C C 1
ATOM 2240 O O . ILE B 1 117 ? -9.310 39.976 16.144 1.00 66.27 117 ILE C O 1
ATOM 2245 N N . LYS B 1 118 ? -7.185 40.221 15.342 1.00 79.00 118 LYS C N 1
ATOM 2246 C CA . LYS B 1 118 ? -6.984 41.609 15.829 1.00 74.69 118 LYS C CA 1
ATOM 2247 C C . LYS B 1 118 ? -7.334 42.591 14.709 1.00 68.70 118 LYS C C 1
ATOM 2248 O O . LYS B 1 118 ? -7.256 42.182 13.547 1.00 65.76 118 LYS C O 1
ATOM 2254 N N . ASP B 1 119 ? -7.700 43.825 15.054 1.00 62.87 119 ASP C N 1
ATOM 2255 C CA . ASP B 1 119 ? -8.195 44.849 14.093 1.00 72.43 119 ASP C CA 1
ATOM 2256 C C . ASP B 1 119 ? -9.152 44.178 13.100 1.00 70.87 119 ASP C C 1
ATOM 2257 O O . ASP B 1 119 ? -9.188 44.601 11.922 1.00 75.81 119 ASP C O 1
ATOM 2262 N N . PHE B 1 120 ? -9.903 43.178 13.573 1.00 73.00 120 PHE C N 1
ATOM 2263 C CA . PHE B 1 120 ? -10.832 42.359 12.751 1.00 63.42 120 PHE C CA 1
ATOM 2264 C C . PHE B 1 120 ? -11.726 43.283 11.916 1.00 62.35 120 PHE C C 1
ATOM 2265 O O . PHE B 1 120 ? -11.896 43.030 10.706 1.00 54.86 120 PHE C O 1
ATOM 2273 N N . TRP B 1 121 ? -12.214 44.368 12.526 1.00 68.80 121 TRP C N 1
ATOM 2274 C CA . TRP B 1 121 ? -13.224 45.268 11.906 1.00 78.78 121 TRP C CA 1
ATOM 2275 C C . TRP B 1 121 ? -12.679 45.842 10.591 1.00 74.61 121 TRP C C 1
ATOM 2276 O O . TRP B 1 121 ? -13.498 46.238 9.741 1.00 73.14 121 TRP C O 1
ATOM 2287 N N . ASN B 1 122 ? -11.352 45.896 10.438 1.00 76.89 122 ASN C N 1
ATOM 2288 C CA . ASN B 1 122 ? -10.703 46.614 9.308 1.00 83.04 122 ASN C CA 1
ATOM 2289 C C . ASN B 1 122 ? -10.009 45.603 8.388 1.00 79.72 122 ASN C C 1
ATOM 2290 O O . ASN B 1 122 ? -9.923 45.878 7.180 1.00 84.52 122 ASN C O 1
ATOM 2295 N N . VAL B 1 123 ? -9.620 44.445 8.927 1.00 87.18 123 VAL C N 1
ATOM 2296 C CA . VAL B 1 123 ? -8.867 43.397 8.174 1.00 81.39 123 VAL C CA 1
ATOM 2297 C C . VAL B 1 123 ? -9.862 42.385 7.582 1.00 72.80 123 VAL C C 1
ATOM 2298 O O . VAL B 1 123 ? -9.456 41.630 6.680 1.00 66.29 123 VAL C O 1
ATOM 2302 N N . SER B 1 124 ? -11.146 42.496 7.948 1.00 68.94 124 SER C N 1
ATOM 2303 C CA . SER B 1 124 ? -12.220 41.536 7.571 1.00 59.59 124 SER C CA 1
ATOM 2304 C C . SER B 1 124 ? -12.855 41.950 6.237 1.00 56.55 124 SER C C 1
ATOM 2305 O O . SER B 1 124 ? -12.680 43.115 5.837 1.00 59.71 124 SER C O 1
ATOM 2308 N N . THR B 1 125 ? -13.646 41.053 5.636 1.00 53.26 125 THR C N 1
ATOM 2309 C CA . THR B 1 125 ? -14.410 41.292 4.382 1.00 50.39 125 THR C CA 1
ATOM 2310 C C . THR B 1 125 ? -15.886 40.953 4.611 1.00 50.23 125 THR C C 1
ATOM 2311 O O . THR B 1 125 ? -16.157 39.902 5.222 1.00 56.83 125 THR C O 1
ATOM 2315 N N . SER B 1 126 ? -16.788 41.828 4.155 1.00 54.30 126 SER C N 1
ATOM 2316 C CA . SER B 1 126 ? -18.258 41.634 4.203 1.00 55.31 126 SER C CA 1
ATOM 2317 C C . SER B 1 126 ? -18.673 40.640 3.116 1.00 54.92 126 SER C C 1
ATOM 2318 O O . SER B 1 126 ? -18.333 40.870 1.954 1.00 49.63 126 SER C O 1
ATOM 2321 N N . VAL B 1 127 ? -19.442 39.618 3.486 1.00 48.17 127 VAL C N 1
ATOM 2322 C CA . VAL B 1 127 ? -19.642 38.406 2.643 1.00 50.12 127 VAL C CA 1
ATOM 2323 C C . VAL B 1 127 ? -21.065 37.888 2.882 1.00 59.07 127 VAL C C 1
ATOM 2324 O O . VAL B 1 127 ? -21.619 38.203 3.956 1.00 48.72 127 VAL C O 1
ATOM 2328 N N . GLY B 1 128 ? -21.715 37.413 1.815 1.00 48.73 128 GLY C N 1
ATOM 2329 C CA . GLY B 1 128 ? -23.098 36.900 1.847 1.00 48.63 128 GLY C CA 1
ATOM 2330 C C . GLY B 1 128 ? -23.210 35.639 2.700 1.00 34.17 128 GLY C C 1
ATOM 2331 O O . GLY B 1 128 ? -22.231 35.193 3.285 1.00 40.18 128 GLY C O 1
ATOM 2332 N N . PRO B 1 129 ? -24.422 35.070 2.846 1.00 43.59 129 PRO C N 1
ATOM 2333 C CA . PRO B 1 129 ? -24.631 33.920 3.726 1.00 43.66 129 PRO C CA 1
ATOM 2334 C C . PRO B 1 129 ? -24.029 32.598 3.210 1.00 40.12 129 PRO C C 1
ATOM 2335 O O . PRO B 1 129 ? -23.793 31.726 4.013 1.00 34.02 129 PRO C O 1
ATOM 2339 N N . HIS B 1 130 ? -23.832 32.468 1.894 1.00 39.84 130 HIS C N 1
ATOM 2340 C CA . HIS B 1 130 ? -23.726 31.147 1.212 1.00 43.74 130 HIS C CA 1
ATOM 2341 C C . HIS B 1 130 ? -22.537 30.347 1.764 1.00 40.47 130 HIS C C 1
ATOM 2342 O O . HIS B 1 130 ? -22.646 29.115 1.836 1.00 36.43 130 HIS C O 1
ATOM 2349 N N . ILE B 1 131 ? -21.467 31.025 2.189 1.00 40.48 131 ILE C N 1
ATOM 2350 C CA . ILE B 1 131 ? -20.198 30.349 2.593 1.00 41.62 131 ILE C CA 1
ATOM 2351 C C . ILE B 1 131 ? -20.416 29.583 3.910 1.00 38.01 131 ILE C C 1
ATOM 2352 O O . ILE B 1 131 ? -19.583 28.721 4.229 1.00 37.75 131 ILE C O 1
ATOM 2357 N N . PHE B 1 132 ? -21.486 29.892 4.647 1.00 40.44 132 PHE C N 1
ATOM 2358 C CA . PHE B 1 132 ? -21.780 29.273 5.968 1.00 41.60 132 PHE C CA 1
ATOM 2359 C C . PHE B 1 132 ? -22.480 27.921 5.784 1.00 42.08 132 PHE C C 1
ATOM 2360 O O . PHE B 1 132 ? -22.606 27.177 6.770 1.00 36.69 132 PHE C O 1
ATOM 2368 N N . ASN B 1 133 ? -22.823 27.571 4.542 1.00 36.83 133 ASN C N 1
ATOM 2369 C CA . ASN B 1 133 ? -23.485 26.283 4.201 1.00 36.56 133 ASN C CA 1
ATOM 2370 C C . ASN B 1 133 ? -22.599 25.110 4.651 1.00 38.33 133 ASN C C 1
ATOM 2371 O O . ASN B 1 133 ? -23.151 24.129 5.148 1.00 42.09 133 ASN C O 1
ATOM 2376 N N . ASP B 1 134 ? -21.284 25.189 4.420 1.00 40.76 134 ASP C N 1
ATOM 2377 C CA . ASP B 1 134 ? -20.305 24.146 4.832 1.00 42.41 134 ASP C CA 1
ATOM 2378 C C . ASP B 1 134 ? -19.645 24.565 6.154 1.00 40.57 134 ASP C C 1
ATOM 2379 O O . ASP B 1 134 ? -18.776 25.451 6.129 1.00 37.37 134 ASP C O 1
ATOM 2384 N N . ARG B 1 135 ? -20.042 23.936 7.265 1.00 38.65 135 ARG C N 1
ATOM 2385 C CA . ARG B 1 135 ? -19.625 24.331 8.638 1.00 42.46 135 ARG C CA 1
ATOM 2386 C C . ARG B 1 135 ? -18.174 23.894 8.881 1.00 42.23 135 ARG C C 1
ATOM 2387 O O . ARG B 1 135 ? -17.525 24.476 9.769 1.00 38.91 135 ARG C O 1
ATOM 2395 N N . SER B 1 136 ? -17.657 23.005 8.027 1.00 37.97 136 SER C N 1
ATOM 2396 C CA . SER B 1 136 ? -16.343 22.332 8.199 1.00 43.80 136 SER C CA 1
ATOM 2397 C C . SER B 1 136 ? -15.194 23.356 8.166 1.00 42.75 136 SER C C 1
ATOM 2398 O O . SER B 1 136 ? -14.117 23.034 8.681 1.00 45.03 136 SER C O 1
ATOM 2401 N N . ILE B 1 137 ? -15.411 24.543 7.602 1.00 41.79 137 ILE C N 1
ATOM 2402 C CA . ILE B 1 137 ? -14.300 25.518 7.388 1.00 37.48 137 ILE C CA 1
ATOM 2403 C C . ILE B 1 137 ? -14.253 26.657 8.420 1.00 42.54 137 ILE C C 1
ATOM 2404 O O . ILE B 1 137 ? -13.505 27.592 8.154 1.00 44.11 137 ILE C O 1
ATOM 2409 N N . TRP B 1 138 ? -14.927 26.569 9.571 1.00 47.07 138 TRP C N 1
ATOM 2410 C CA . TRP B 1 138 ? -15.040 27.730 10.511 1.00 43.46 138 TRP C CA 1
ATOM 2411 C C . TRP B 1 138 ? -14.342 27.550 11.883 1.00 45.93 138 TRP C C 1
ATOM 2412 O O . TRP B 1 138 ? -14.494 26.444 12.410 1.00 45.52 138 TRP C O 1
ATOM 2423 N N . CYS B 1 139 ? -13.622 28.551 12.362 1.00 56.08 139 CYS C N 1
ATOM 2424 C CA . CYS B 1 139 ? -13.016 28.429 13.699 1.00 55.91 139 CYS C CA 1
ATOM 2425 C C . CYS B 1 139 ? -14.102 27.991 14.681 1.00 47.07 139 CYS C C 1
ATOM 2426 O O . CYS B 1 139 ? -15.114 28.679 14.775 1.00 46.77 139 CYS C O 1
ATOM 2429 N N . THR B 1 140 ? -13.859 26.895 15.385 1.00 46.49 140 THR C N 1
ATOM 2430 C CA . THR B 1 140 ? -14.840 26.341 16.344 1.00 49.19 140 THR C CA 1
ATOM 2431 C C . THR B 1 140 ? -14.745 27.106 17.661 1.00 50.03 140 THR C C 1
ATOM 2432 O O . THR B 1 140 ? -15.552 26.835 18.552 1.00 51.39 140 THR C O 1
ATOM 2436 N N . LYS B 1 141 ? -13.785 28.023 17.770 1.00 62.88 141 LYS C N 1
ATOM 2437 C CA . LYS B 1 141 ? -13.613 28.822 19.009 1.00 61.59 141 LYS C CA 1
ATOM 2438 C C . LYS B 1 141 ? -14.370 30.142 18.889 1.00 48.95 141 LYS C C 1
ATOM 2439 O O . LYS B 1 141 ? -14.840 30.626 19.909 1.00 49.93 141 LYS C O 1
ATOM 2445 N N . CYS B 1 142 ? -14.451 30.690 17.679 1.00 49.10 142 CYS C N 1
ATOM 2446 C CA . CYS B 1 142 ? -15.135 31.992 17.488 1.00 50.75 142 CYS C CA 1
ATOM 2447 C C . CYS B 1 142 ? -16.466 31.840 16.746 1.00 46.59 142 CYS C C 1
ATOM 2448 O O . CYS B 1 142 ? -17.263 32.766 16.810 1.00 50.54 142 CYS C O 1
ATOM 2451 N N . THR B 1 143 ? -16.683 30.725 16.054 1.00 52.18 143 THR C N 1
ATOM 2452 C CA . THR B 1 143 ? -17.914 30.584 15.234 1.00 53.74 143 THR C CA 1
ATOM 2453 C C . THR B 1 143 ? -18.712 29.368 15.710 1.00 49.74 143 THR C C 1
ATOM 2454 O O . THR B 1 143 ? -18.195 28.247 15.610 1.00 47.55 143 THR C O 1
ATOM 2458 N N . SER B 1 144 ? -19.925 29.606 16.208 1.00 50.09 144 SER C N 1
ATOM 2459 C CA . SER B 1 144 ? -20.790 28.502 16.684 1.00 51.11 144 SER C CA 1
ATOM 2460 C C . SER B 1 144 ? -22.089 28.475 15.883 1.00 44.56 144 SER C C 1
ATOM 2461 O O . SER B 1 144 ? -22.534 29.536 15.457 1.00 46.38 144 SER C O 1
ATOM 2464 N N . PHE B 1 145 ? -22.655 27.291 15.695 1.00 45.68 145 PHE C N 1
ATOM 2465 C CA . PHE B 1 145 ? -23.955 27.146 14.999 1.00 44.45 145 PHE C CA 1
ATOM 2466 C C . PHE B 1 145 ? -24.951 26.474 15.949 1.00 50.12 145 PHE C C 1
ATOM 2467 O O . PHE B 1 145 ? -24.512 25.750 16.855 1.00 49.28 145 PHE C O 1
ATOM 2475 N N . TYR B 1 146 ? -26.241 26.766 15.780 1.00 53.76 146 TYR C N 1
ATOM 2476 C CA . TYR B 1 146 ? -27.345 25.976 16.385 1.00 48.52 146 TYR C CA 1
ATOM 2477 C C . TYR B 1 146 ? -27.148 24.503 16.043 1.00 46.95 146 TYR C C 1
ATOM 2478 O O . TYR B 1 146 ? -26.675 24.166 14.959 1.00 45.04 146 TYR C O 1
ATOM 2487 N N . PRO B 1 147 ? -27.521 23.574 16.947 1.00 50.58 147 PRO C N 1
ATOM 2488 C CA . PRO B 1 147 ? -27.448 22.149 16.640 1.00 47.90 147 PRO C CA 1
ATOM 2489 C C . PRO B 1 147 ? -28.252 21.778 15.380 1.00 55.67 147 PRO C C 1
ATOM 2490 O O . PRO B 1 147 ? -27.859 20.845 14.692 1.00 55.92 147 PRO C O 1
ATOM 2494 N N . PHE B 1 148 ? -29.273 22.578 15.051 1.00 44.10 148 PHE C N 1
ATOM 2495 C CA . PHE B 1 148 ? -30.141 22.389 13.857 1.00 42.81 148 PHE C CA 1
ATOM 2496 C C . PHE B 1 148 ? -29.334 22.683 12.588 1.00 40.11 148 PHE C C 1
ATOM 2497 O O . PHE B 1 148 ? -29.005 23.856 12.357 1.00 36.34 148 PHE C O 1
ATOM 2505 N N . THR B 1 149 ? -29.157 21.673 11.735 1.00 41.69 149 THR C N 1
ATOM 2506 C CA . THR B 1 149 ? -28.388 21.786 10.467 1.00 45.86 149 THR C CA 1
ATOM 2507 C C . THR B 1 149 ? -29.149 22.679 9.475 1.00 46.78 149 THR C C 1
ATOM 2508 O O . THR B 1 149 ? -28.523 23.128 8.499 1.00 44.38 149 THR C O 1
ATOM 2512 N N . ASN B 1 150 ? -30.431 22.963 9.740 1.00 44.87 150 ASN C N 1
ATOM 2513 C CA . ASN B 1 150 ? -31.300 23.723 8.800 1.00 45.56 150 ASN C CA 1
ATOM 2514 C C . ASN B 1 150 ? -31.215 25.223 9.095 1.00 39.52 150 ASN C C 1
ATOM 2515 O O . ASN B 1 150 ? -31.827 26.001 8.341 1.00 42.56 150 ASN C O 1
ATOM 2520 N N . ILE B 1 151 ? -30.545 25.613 10.182 1.00 39.16 151 ILE C N 1
ATOM 2521 C CA . ILE B 1 151 ? -30.221 27.047 10.437 1.00 44.19 151 ILE C CA 1
ATOM 2522 C C . ILE B 1 151 ? -28.764 27.293 10.044 1.00 39.87 151 ILE C C 1
ATOM 2523 O O . ILE B 1 151 ? -27.864 26.793 10.743 1.00 42.85 151 ILE C O 1
ATOM 2528 N N . MET B 1 152 ? -28.561 27.908 8.884 1.00 40.18 152 MET C N 1
ATOM 2529 C CA . MET B 1 152 ? -27.219 28.133 8.291 1.00 43.58 152 MET C CA 1
ATOM 2530 C C . MET B 1 152 ? -26.482 29.196 9.112 1.00 37.25 152 MET C C 1
ATOM 2531 O O . MET B 1 152 ? -25.235 29.118 9.183 1.00 42.03 152 MET C O 1
ATOM 2536 N N . SER B 1 153 ? -27.216 30.201 9.603 1.00 46.00 153 SER C N 1
ATOM 2537 C CA . SER B 1 153 ? -26.661 31.433 10.229 1.00 47.40 153 SER C CA 1
ATOM 2538 C C . SER B 1 153 ? -26.027 31.082 11.571 1.00 48.93 153 SE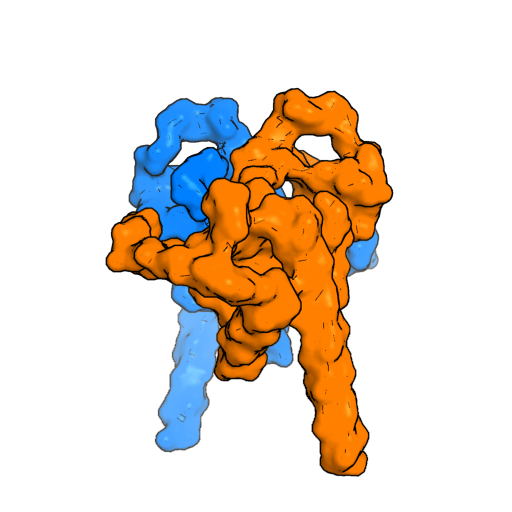R C C 1
ATOM 2539 O O . SER B 1 153 ? -26.608 30.342 12.360 1.00 46.82 153 SER C O 1
ATOM 2542 N N . PRO B 1 154 ? -24.799 31.568 11.860 1.00 47.69 154 PRO C N 1
ATOM 2543 C CA . PRO B 1 154 ? -24.177 31.340 13.163 1.00 52.91 154 PRO C CA 1
ATOM 2544 C C . PRO B 1 154 ? -25.068 31.820 14.321 1.00 46.19 154 PRO C C 1
ATOM 2545 O O . PRO B 1 154 ? -25.720 32.841 14.172 1.00 44.04 154 PRO C O 1
ATOM 2549 N N . ASN B 1 155 ? -25.109 31.042 15.407 1.00 44.15 155 ASN C N 1
ATOM 2550 C CA . ASN B 1 155 ? -25.723 31.413 16.714 1.00 58.28 155 ASN C CA 1
ATOM 2551 C C . ASN B 1 155 ? -24.960 32.605 17.312 1.00 62.05 155 ASN C C 1
ATOM 2552 O O . ASN B 1 155 ? -23.822 32.397 17.767 1.00 59.90 155 ASN C O 1
ATOM 2557 N N . ILE B 1 156 ? -25.549 33.807 17.240 1.00 66.01 156 ILE C N 1
ATOM 2558 C CA . ILE B 1 156 ? -24.975 35.098 17.737 1.00 77.82 156 ILE C CA 1
ATOM 2559 C C . ILE B 1 156 ? -24.117 35.714 16.626 1.00 79.58 156 ILE C C 1
ATOM 2560 O O . ILE B 1 156 ? -24.539 36.666 15.966 1.00 64.57 156 ILE C O 1
#